Protein AF-C0XKD0-F1 (afdb_monomer)

Foldseek 3Di:
DDDDDDDDDDDDDDDDDDDDDDFFKWKKWQWAWKWFFFDPPDQFPDDDDDDDDDDPDTDTDTDHLCCLVVFKDKAKQWDADSVRSMIIQHPRDQDQTKMKIWTSGWTQLLAKIKTKTWMAIAARDLVDLLHGSDAWKWWKWADHHPNQFAWFHQQFRPQQGALIKGKTQGAQFAQADDFSRAHGDPDGDRWIAIKTWDQDPVRFHADPPTSNGRHRTHIYTDDDIDHDDSCLSVNRPDIWIKMWIAHSVQQKIKIWTHGPPDIDMDIDRCPVSADPPRRITMIM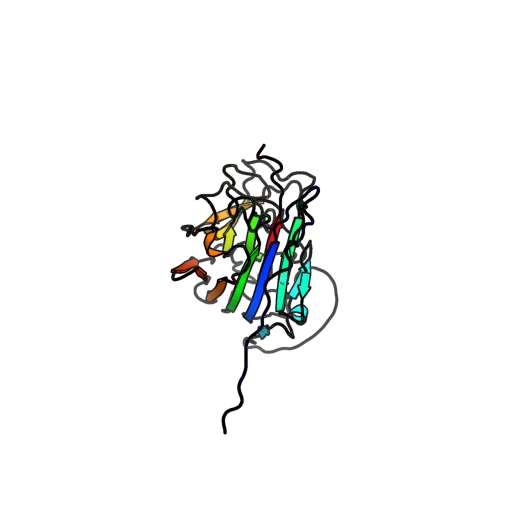MMGHDHPPPDDD

Secondary structure (DSSP, 8-state):
-------------------S----EEEEEEEEEEEEEB-TT---SS---------SS--EEEE-TTTHHHHEEEEET-EEETTTTEEEEEEEE-S-EEEEEEESS-EETTS-EEEEEEEEEE-SBTTBSSS---SEEEEEEE-S-TTPPPBSGGGTTTBT-TT-EEEEEE-S---S-BTTTBPPPSSPSSEEEEEEEEE-GGG----TTSSSTT--EEEEEEEEEEE--GGGGGGGT-PEEEEEEE-TTT-EEEEEEEETTEEEEEEEE-TTTS-SSS-EEEEEEEEEE-------

Sequence (296 aa):
MKDKFSGNLIRRGASKLFRNGILLFSTFLIVGTFTGYDNKGVQADANNVSASQSGADGTTIPINQDNFLKYFELAGASSYDAKTGIVTLIPRTNSKDSGIAYLKSNMDMSKSFSMAGAIQVIPSDPNDQTRGVGDGMTFAFRPGDPTKVGNFGQGIGVGGIEGAFGTVIDTYYNNWNQGGRSLMDPVHSPYISFFKNIDKSGIGKSDSTDRIPNSTISKSVIGTPQAFRYSDFGKGEIWLPFSISYDGNTKEMTYSLTVGDKILTSTNNFSTEIPTADPYMNFAMAGAGDLAAGSM

Mean predicted aligned error: 10.37 Å

Structure (mmCIF, N/CA/C/O backbone):
data_AF-C0XKD0-F1
#
_entry.id   AF-C0XKD0-F1
#
loop_
_atom_site.group_PDB
_atom_site.id
_atom_site.type_symbol
_atom_site.label_atom_id
_atom_site.label_alt_id
_atom_site.label_comp_id
_atom_site.label_asym_id
_atom_site.label_entity_id
_atom_site.label_seq_id
_atom_site.pdbx_PDB_ins_code
_atom_site.Cartn_x
_atom_site.Cartn_y
_atom_site.Cartn_z
_atom_site.occupancy
_atom_site.B_iso_or_equiv
_atom_site.auth_seq_id
_atom_site.auth_comp_id
_atom_site.auth_asym_id
_atom_site.auth_atom_id
_atom_site.pdbx_PDB_model_num
ATOM 1 N N . MET A 1 1 ? 9.045 -59.347 -9.373 1.00 39.62 1 MET A N 1
ATOM 2 C CA . MET A 1 1 ? 10.215 -58.927 -8.570 1.00 39.62 1 MET A CA 1
ATOM 3 C C . MET A 1 1 ? 11.162 -58.200 -9.518 1.00 39.62 1 MET A C 1
ATOM 5 O O . MET A 1 1 ? 11.621 -58.830 -10.458 1.00 39.62 1 MET A O 1
ATOM 9 N N . LYS A 1 2 ? 11.385 -56.898 -9.278 1.00 35.03 2 LYS A N 1
ATOM 10 C CA . LYS A 1 2 ? 12.222 -55.944 -10.042 1.00 35.03 2 LYS A CA 1
ATOM 11 C C . LYS A 1 2 ? 11.738 -55.570 -11.453 1.00 35.03 2 LYS A C 1
ATOM 13 O O . LYS A 1 2 ? 12.237 -56.109 -12.434 1.00 35.03 2 LYS A O 1
ATOM 18 N N . ASP A 1 3 ? 10.881 -54.550 -11.527 1.00 29.78 3 ASP A N 1
ATOM 19 C CA . ASP A 1 3 ? 10.694 -53.775 -12.757 1.00 29.78 3 ASP A CA 1
ATOM 20 C C . ASP A 1 3 ? 11.620 -52.557 -12.783 1.00 29.78 3 ASP A C 1
ATOM 22 O O . ASP A 1 3 ? 11.729 -51.781 -11.832 1.00 29.78 3 ASP A O 1
ATOM 26 N N . LYS A 1 4 ? 12.340 -52.469 -13.900 1.00 33.94 4 LYS A N 1
ATOM 27 C CA . LYS A 1 4 ? 13.300 -51.442 -14.289 1.00 33.94 4 LYS A CA 1
ATOM 28 C C . LYS A 1 4 ? 12.546 -50.209 -14.794 1.00 33.94 4 LYS A C 1
ATOM 30 O O . LYS A 1 4 ? 11.843 -50.314 -15.792 1.00 33.94 4 LYS A O 1
ATOM 35 N N . PHE A 1 5 ? 12.801 -49.035 -14.222 1.00 28.91 5 PHE A N 1
ATOM 36 C CA . PHE A 1 5 ? 12.594 -47.770 -14.932 1.00 28.91 5 PHE A CA 1
ATOM 37 C C . PHE A 1 5 ? 13.945 -47.256 -15.432 1.00 28.91 5 PHE A C 1
ATOM 39 O O . PHE A 1 5 ? 14.745 -46.688 -14.694 1.00 28.91 5 PHE A O 1
ATOM 46 N N . SER A 1 6 ? 14.200 -47.545 -16.708 1.00 31.23 6 SER A N 1
ATOM 47 C CA . SER A 1 6 ? 15.242 -46.929 -17.524 1.00 31.23 6 SER A CA 1
ATOM 48 C C . SER A 1 6 ? 14.854 -45.484 -17.819 1.00 31.23 6 SER A C 1
ATOM 50 O O . SER A 1 6 ? 13.720 -45.214 -18.210 1.00 31.23 6 SER A O 1
ATOM 52 N N . GLY A 1 7 ? 15.808 -44.570 -17.659 1.00 29.50 7 GLY A N 1
ATOM 53 C CA . GLY A 1 7 ? 15.634 -43.158 -17.963 1.00 29.50 7 GLY A CA 1
ATOM 54 C C . GLY A 1 7 ? 15.437 -42.860 -19.450 1.00 29.50 7 GLY A C 1
ATOM 55 O O . GLY A 1 7 ? 15.855 -43.623 -20.319 1.00 29.50 7 GLY A O 1
ATOM 56 N N . ASN A 1 8 ? 14.804 -41.714 -19.701 1.00 28.11 8 ASN A N 1
ATOM 57 C CA . ASN A 1 8 ? 15.092 -40.795 -20.801 1.00 28.11 8 ASN A CA 1
ATOM 58 C C . ASN A 1 8 ? 14.200 -39.554 -20.634 1.00 28.11 8 ASN A C 1
ATOM 60 O O . ASN A 1 8 ? 13.058 -39.547 -21.081 1.00 28.11 8 ASN A O 1
ATOM 64 N N . LEU A 1 9 ? 14.722 -38.489 -20.015 1.00 30.02 9 LEU A N 1
ATOM 65 C CA . LEU A 1 9 ? 14.201 -37.141 -20.253 1.00 30.02 9 LEU A CA 1
ATOM 66 C C . LEU A 1 9 ? 15.268 -36.369 -21.027 1.00 30.02 9 LEU A C 1
ATOM 68 O O . LEU A 1 9 ? 16.270 -35.895 -20.492 1.00 30.02 9 LEU A O 1
ATOM 72 N N . ILE A 1 10 ? 15.067 -36.352 -22.339 1.00 32.88 10 ILE A N 1
ATOM 73 C CA . ILE A 1 10 ? 15.910 -35.688 -23.320 1.00 32.88 10 ILE A CA 1
ATOM 74 C C . ILE A 1 10 ? 15.799 -34.175 -23.113 1.00 32.88 10 ILE A C 1
ATOM 76 O O . ILE A 1 10 ? 14.749 -33.567 -23.309 1.00 32.88 10 ILE A O 1
ATOM 80 N N . ARG A 1 11 ? 16.933 -33.560 -22.763 1.00 36.59 11 ARG A N 1
ATOM 81 C CA . ARG A 1 11 ? 17.241 -32.160 -23.071 1.00 36.59 11 ARG A CA 1
ATOM 82 C C . ARG A 1 11 ? 17.092 -31.931 -24.578 1.00 36.59 11 ARG A C 1
ATOM 84 O O . ARG A 1 11 ? 17.837 -32.549 -25.334 1.00 36.59 11 ARG A O 1
ATOM 91 N N . ARG A 1 12 ? 16.274 -30.954 -24.979 1.00 34.66 12 ARG A N 1
ATOM 92 C CA . ARG A 1 12 ? 16.623 -29.819 -25.871 1.00 34.66 12 ARG A CA 1
ATOM 93 C C . ARG A 1 12 ? 15.371 -29.218 -26.506 1.00 34.66 12 ARG A C 1
ATOM 95 O O . ARG A 1 12 ? 14.571 -29.927 -27.097 1.00 34.66 12 ARG A O 1
ATOM 102 N N . GLY A 1 13 ? 15.292 -27.890 -26.463 1.00 27.38 13 GLY A N 1
ATOM 103 C CA . GLY A 1 13 ? 14.313 -27.127 -27.231 1.00 27.38 13 GLY A CA 1
ATOM 104 C C . GLY A 1 13 ? 14.338 -25.624 -26.971 1.00 27.38 13 GLY A C 1
ATOM 105 O O . GLY A 1 13 ? 13.287 -25.005 -26.937 1.00 27.38 13 GLY A O 1
ATOM 106 N N . ALA A 1 14 ? 15.516 -25.030 -26.755 1.00 37.84 14 ALA A N 1
ATOM 107 C CA . ALA A 1 14 ? 15.665 -23.582 -26.837 1.00 37.84 14 ALA A CA 1
ATOM 108 C C . ALA A 1 14 ? 15.657 -23.170 -28.316 1.00 37.84 14 ALA A C 1
ATOM 110 O O . ALA A 1 14 ? 16.567 -23.542 -29.058 1.00 37.84 14 ALA A O 1
ATOM 111 N N . SER A 1 15 ? 14.681 -22.366 -28.738 1.00 29.55 15 SER A N 1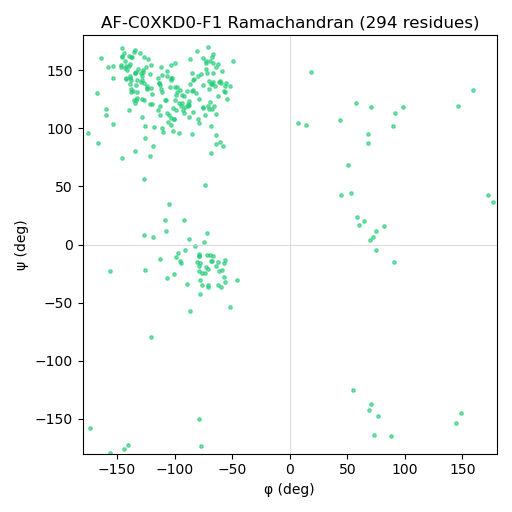
ATOM 112 C CA . SER A 1 15 ? 14.808 -21.548 -29.946 1.00 29.55 15 SER A CA 1
ATOM 113 C C . SER A 1 15 ? 13.931 -20.298 -29.883 1.00 29.55 15 SER A C 1
ATOM 115 O O . SER A 1 15 ? 12.728 -20.351 -30.104 1.00 29.55 15 SER A O 1
ATOM 117 N N . LYS A 1 16 ? 14.613 -19.179 -29.615 1.00 34.72 16 LYS A N 1
ATOM 118 C CA . LYS A 1 16 ? 14.494 -17.876 -30.287 1.00 34.72 16 LYS A CA 1
ATOM 119 C C . LYS A 1 16 ? 13.084 -17.360 -30.599 1.00 34.72 16 LYS A C 1
ATOM 121 O O . LYS A 1 16 ? 12.534 -17.681 -31.642 1.00 34.72 16 LYS A O 1
ATOM 126 N N . LEU A 1 17 ? 12.677 -16.354 -29.827 1.00 30.09 17 LEU A N 1
ATOM 127 C CA . LEU A 1 17 ? 12.012 -15.148 -30.331 1.00 30.09 17 LEU A CA 1
ATOM 128 C C . LEU A 1 17 ? 12.456 -13.953 -29.468 1.00 30.09 17 LEU A C 1
ATOM 130 O O . LEU A 1 17 ? 11.735 -13.466 -28.612 1.00 30.09 17 LEU A O 1
ATOM 134 N N . PHE A 1 18 ? 13.694 -13.503 -29.686 1.00 39.09 18 PHE A N 1
ATOM 135 C CA . PHE A 1 18 ? 14.094 -12.124 -29.401 1.00 39.09 18 PHE A CA 1
ATOM 136 C C . PHE A 1 18 ? 14.095 -11.393 -30.735 1.00 39.09 18 PHE A C 1
ATOM 138 O O . PHE A 1 18 ? 14.965 -11.650 -31.569 1.00 39.09 18 PHE A O 1
ATOM 145 N N . ARG A 1 19 ? 13.113 -10.518 -30.946 1.00 30.31 19 ARG A N 1
ATOM 146 C CA . ARG A 1 19 ? 13.162 -9.435 -31.931 1.00 30.31 19 ARG A CA 1
ATOM 147 C C . ARG A 1 19 ? 12.133 -8.378 -31.535 1.00 30.31 19 ARG A C 1
ATOM 149 O O . ARG A 1 19 ? 10.939 -8.614 -31.627 1.00 30.31 19 ARG A O 1
ATOM 156 N N . ASN A 1 20 ? 12.673 -7.232 -31.133 1.00 29.42 20 ASN A N 1
ATOM 157 C CA . ASN A 1 20 ? 12.032 -5.931 -30.966 1.00 29.42 20 ASN A CA 1
ATOM 158 C C . ASN A 1 20 ? 11.003 -5.789 -29.837 1.00 29.42 20 ASN A C 1
ATOM 160 O O . ASN A 1 20 ? 9.807 -5.928 -30.046 1.00 29.42 20 ASN A O 1
ATOM 164 N N . GLY A 1 21 ? 11.510 -5.302 -28.703 1.00 28.78 21 GLY A N 1
ATOM 165 C CA . GLY A 1 21 ? 10.874 -4.186 -28.015 1.00 28.78 21 GLY A CA 1
ATOM 166 C C . GLY A 1 21 ? 9.971 -4.550 -26.846 1.00 28.78 21 GLY A C 1
ATOM 167 O O . GLY A 1 21 ? 8.889 -5.085 -27.036 1.00 28.78 21 GLY A O 1
ATOM 168 N N . ILE A 1 22 ? 10.393 -4.044 -25.683 1.00 30.95 22 ILE A N 1
ATOM 169 C CA . ILE A 1 22 ? 9.590 -3.717 -24.502 1.00 30.95 22 ILE A CA 1
ATOM 170 C C . ILE A 1 22 ? 9.468 -4.855 -23.475 1.00 30.95 22 ILE A C 1
ATOM 172 O O . ILE A 1 22 ? 8.852 -5.895 -23.686 1.00 30.95 22 ILE A O 1
ATOM 176 N N . LEU A 1 23 ? 10.082 -4.594 -22.324 1.00 26.86 23 LEU A N 1
ATOM 177 C CA . LEU A 1 23 ? 10.174 -5.446 -21.148 1.00 26.86 23 LEU A CA 1
ATOM 178 C C . LEU A 1 23 ? 9.383 -4.768 -20.001 1.00 26.86 23 LEU A C 1
ATOM 180 O O . LEU A 1 23 ? 9.411 -3.547 -19.872 1.00 26.86 23 LEU A O 1
ATOM 184 N N . LEU A 1 24 ? 8.637 -5.564 -19.222 1.00 35.84 24 LEU A N 1
ATOM 185 C CA . LEU A 1 24 ? 7.453 -5.167 -18.434 1.00 35.84 24 LEU A CA 1
ATOM 186 C C . LEU A 1 24 ? 7.518 -5.622 -16.951 1.00 35.84 24 LEU A C 1
ATOM 188 O O . LEU A 1 24 ? 7.996 -6.728 -16.733 1.00 35.84 24 LEU A O 1
ATOM 192 N N . PHE A 1 25 ? 6.965 -4.894 -15.966 1.00 36.19 25 PHE A N 1
ATOM 193 C CA . PHE A 1 25 ? 6.971 -5.254 -14.516 1.00 36.19 25 PHE A CA 1
ATOM 194 C C . PHE A 1 25 ? 5.586 -5.605 -13.980 1.00 36.19 25 PHE A C 1
ATOM 196 O O . PHE A 1 25 ? 4.602 -5.089 -14.494 1.00 36.19 25 PHE A O 1
ATOM 203 N N . SER A 1 26 ? 5.492 -6.433 -12.935 1.00 37.97 26 SER A N 1
ATOM 204 C CA . SER A 1 26 ? 4.199 -6.738 -12.298 1.00 37.97 26 SER A CA 1
ATOM 205 C C . SER A 1 26 ? 4.335 -7.131 -10.830 1.00 37.97 26 SER A C 1
ATOM 207 O O . SER A 1 26 ? 5.265 -7.851 -10.457 1.00 37.97 26 SER A O 1
ATOM 209 N N . THR A 1 27 ? 3.368 -6.701 -10.021 1.00 50.41 27 THR A N 1
ATOM 210 C CA . THR A 1 27 ? 3.225 -7.069 -8.610 1.00 50.41 27 THR A CA 1
ATOM 211 C C . THR A 1 27 ? 2.001 -7.953 -8.417 1.00 50.41 27 THR A C 1
ATOM 213 O O . THR A 1 27 ? 0.901 -7.650 -8.892 1.00 50.41 27 THR A O 1
ATOM 216 N N . PHE A 1 28 ? 2.201 -9.057 -7.703 1.00 45.09 28 PHE A N 1
ATOM 217 C CA . PHE A 1 28 ? 1.155 -10.016 -7.39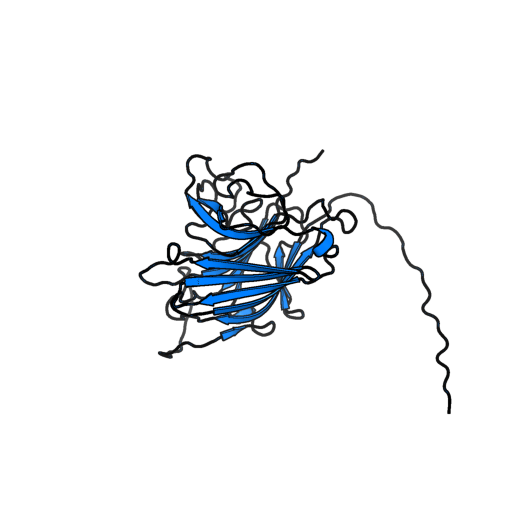0 1.00 45.09 28 PHE A CA 1
ATOM 218 C C . PHE A 1 28 ? 1.059 -10.251 -5.891 1.00 45.09 28 PHE A C 1
ATOM 220 O O . PHE A 1 28 ? 2.043 -10.159 -5.154 1.00 45.09 28 PHE A O 1
ATOM 227 N N . LEU A 1 29 ? -0.140 -10.617 -5.464 1.00 47.97 29 LEU A N 1
ATOM 228 C CA . LEU A 1 29 ? -0.448 -10.995 -4.101 1.00 47.97 29 LEU A CA 1
ATOM 229 C C . LEU A 1 29 ? -1.311 -12.256 -4.112 1.00 47.97 29 LEU A C 1
ATOM 231 O O . LEU A 1 29 ? -2.395 -12.263 -4.693 1.00 47.97 29 LEU A O 1
ATOM 235 N N . ILE A 1 30 ? -0.861 -13.301 -3.422 1.00 44.72 30 ILE A N 1
ATOM 236 C CA . ILE A 1 30 ? -1.740 -14.382 -2.984 1.00 44.72 30 ILE A CA 1
ATOM 237 C C . ILE A 1 30 ? -2.366 -13.918 -1.680 1.00 44.72 30 ILE A C 1
ATOM 239 O O . ILE A 1 30 ? -1.680 -13.746 -0.666 1.00 44.72 30 ILE A O 1
ATOM 243 N N . VAL A 1 31 ? -3.678 -13.713 -1.714 1.00 42.34 31 VAL A N 1
ATOM 244 C CA . VAL A 1 31 ? -4.449 -13.421 -0.510 1.00 42.34 31 VAL A CA 1
ATOM 245 C C . VAL A 1 31 ? -4.665 -14.746 0.214 1.00 42.34 31 VAL A C 1
ATOM 247 O O . VAL A 1 31 ? -5.430 -15.599 -0.235 1.00 42.34 31 VAL A O 1
ATOM 250 N N . GLY A 1 32 ? -3.918 -14.944 1.301 1.00 40.66 32 GLY A N 1
ATOM 251 C CA . GLY A 1 32 ? -4.148 -16.032 2.245 1.00 40.66 32 GLY A CA 1
ATOM 252 C C . GLY A 1 32 ? -5.308 -15.695 3.181 1.00 40.66 32 GLY A C 1
ATOM 253 O O . GLY A 1 32 ? -6.231 -14.971 2.814 1.00 40.66 32 GLY A O 1
ATOM 254 N N . THR A 1 33 ? -5.274 -16.214 4.407 1.00 33.09 33 THR A N 1
ATOM 255 C CA . THR A 1 33 ? -6.297 -15.910 5.412 1.00 33.09 33 THR A CA 1
ATOM 256 C C . THR A 1 33 ? -6.268 -14.427 5.775 1.00 33.09 33 THR A C 1
ATOM 258 O O . THR A 1 33 ? -5.327 -13.947 6.412 1.00 33.09 33 THR A O 1
ATOM 261 N N . PHE A 1 34 ? -7.322 -13.711 5.405 1.00 31.48 34 PHE A N 1
ATOM 262 C CA . PHE A 1 34 ? -7.660 -12.413 5.977 1.00 31.48 34 PHE A CA 1
ATOM 263 C C . PHE A 1 34 ? -8.718 -12.635 7.051 1.00 31.48 34 PHE A C 1
ATOM 265 O O . PHE A 1 34 ? -9.703 -13.324 6.796 1.00 31.48 34 PHE A O 1
ATOM 272 N N . THR A 1 35 ? -8.523 -12.064 8.230 1.00 40.56 35 THR A N 1
ATOM 273 C CA . THR A 1 35 ? -9.508 -12.019 9.307 1.00 40.56 35 THR A CA 1
ATOM 274 C C . THR A 1 35 ? -9.688 -10.571 9.716 1.00 40.56 35 THR A C 1
ATOM 276 O O . THR A 1 35 ? -8.849 -10.006 10.412 1.00 40.56 35 THR A O 1
ATOM 279 N N . GLY A 1 36 ? -10.781 -9.966 9.260 1.00 37.09 36 GLY A N 1
ATOM 280 C CA . GLY A 1 36 ? -11.129 -8.579 9.560 1.00 37.09 36 GLY A CA 1
ATOM 281 C C . GLY A 1 36 ? -12.594 -8.428 9.942 1.00 37.09 36 GLY A C 1
ATOM 282 O O . GLY A 1 36 ? -13.390 -9.357 9.770 1.00 37.09 36 GLY A O 1
ATOM 283 N N . TYR A 1 37 ? -12.921 -7.257 10.486 1.00 47.62 37 TYR A N 1
ATOM 284 C CA . TYR A 1 37 ? -14.282 -6.862 10.824 1.00 47.62 37 TYR A CA 1
ATOM 285 C C . TYR A 1 37 ? -14.859 -5.971 9.721 1.00 47.62 37 TYR A C 1
ATOM 287 O O . TYR A 1 37 ? -14.243 -4.980 9.337 1.00 47.62 37 TYR A O 1
ATOM 295 N N . ASP A 1 38 ? -16.048 -6.324 9.240 1.00 43.75 38 ASP A N 1
ATOM 296 C CA . ASP A 1 38 ? -16.825 -5.552 8.268 1.00 43.75 38 ASP A CA 1
ATOM 297 C C . ASP A 1 38 ? -18.035 -4.938 8.977 1.00 43.75 38 ASP A C 1
ATOM 299 O O . ASP A 1 38 ? -18.844 -5.660 9.571 1.00 43.75 38 ASP A O 1
ATOM 303 N N . ASN A 1 39 ? -18.176 -3.612 8.894 1.00 43.19 39 ASN A N 1
ATOM 304 C CA . ASN A 1 39 ? -19.397 -2.943 9.311 1.00 43.19 39 ASN A CA 1
ATOM 305 C C . ASN A 1 39 ? -20.316 -2.687 8.105 1.00 43.19 39 ASN A C 1
ATOM 307 O O . ASN A 1 39 ? -20.230 -1.654 7.440 1.00 43.19 39 ASN A O 1
ATOM 311 N N . LYS A 1 40 ? -21.279 -3.592 7.886 1.00 45.25 40 LYS A N 1
ATOM 312 C CA . LYS A 1 40 ? -22.310 -3.468 6.836 1.00 45.25 40 LYS A CA 1
ATOM 313 C C . LYS A 1 40 ? -23.153 -2.183 6.925 1.00 45.25 40 LYS A C 1
ATOM 315 O O . LYS A 1 40 ? -23.867 -1.871 5.975 1.00 45.25 40 LYS A O 1
ATOM 320 N N . GLY A 1 41 ? -23.129 -1.481 8.063 1.00 38.16 41 GLY A N 1
ATOM 321 C CA . GLY A 1 41 ? -23.852 -0.224 8.279 1.00 38.16 41 GLY A CA 1
ATOM 322 C C . GLY A 1 41 ? -23.161 1.016 7.705 1.00 38.16 41 GLY A C 1
ATOM 323 O O . GLY A 1 41 ? -23.815 2.045 7.565 1.00 38.16 41 GLY A O 1
ATOM 324 N N . VAL A 1 42 ? -21.875 0.925 7.347 1.00 40.22 42 VAL A N 1
ATOM 325 C CA . VAL A 1 42 ? -21.094 2.033 6.776 1.00 40.22 42 VAL A CA 1
ATOM 326 C C . VAL A 1 42 ? -20.572 1.593 5.412 1.00 40.22 42 VAL A C 1
ATOM 328 O O . VAL A 1 42 ? -19.417 1.205 5.239 1.00 40.22 42 VAL A O 1
ATOM 331 N N . GLN A 1 43 ? -21.481 1.607 4.437 1.00 39.69 43 GLN A N 1
ATOM 332 C CA . GLN A 1 43 ? -21.118 1.572 3.026 1.00 39.69 43 GLN A CA 1
ATOM 333 C C . GLN A 1 43 ? -20.315 2.832 2.730 1.00 39.69 43 GLN A C 1
ATOM 335 O O . GLN A 1 43 ? -20.726 3.941 3.072 1.00 39.69 43 GLN A O 1
ATOM 340 N N . ALA A 1 44 ? -19.147 2.643 2.136 1.00 37.00 44 ALA A N 1
ATOM 341 C CA . ALA A 1 44 ? -18.375 3.758 1.654 1.00 37.00 44 ALA A CA 1
ATOM 342 C C . ALA A 1 44 ? -19.189 4.511 0.593 1.00 37.00 44 ALA A C 1
ATOM 344 O O . ALA A 1 44 ? -19.920 3.899 -0.184 1.00 37.00 44 ALA A O 1
ATOM 345 N N . ASP A 1 45 ? -19.108 5.833 0.622 1.00 34.41 45 ASP A N 1
ATOM 346 C CA . ASP A 1 45 ? -19.952 6.732 -0.155 1.00 34.41 45 ASP A CA 1
ATOM 347 C C . ASP A 1 45 ? -19.719 6.553 -1.672 1.00 34.41 45 ASP A C 1
ATOM 349 O O . ASP A 1 45 ? -18.859 7.204 -2.259 1.00 34.41 45 ASP A O 1
ATOM 353 N N . ALA A 1 46 ? -20.434 5.596 -2.283 1.00 27.91 46 ALA A N 1
ATOM 354 C CA . ALA A 1 46 ? -20.648 5.421 -3.722 1.00 27.91 46 ALA A CA 1
ATOM 355 C C . ALA A 1 46 ? -21.794 4.408 -3.990 1.00 27.91 46 ALA A C 1
ATOM 357 O O . ALA A 1 46 ? -21.583 3.211 -4.134 1.00 27.91 46 ALA A O 1
ATOM 358 N N . ASN A 1 47 ? -23.031 4.917 -4.034 1.00 29.36 47 ASN A N 1
ATOM 359 C CA . ASN A 1 47 ? -24.247 4.391 -4.689 1.00 29.36 47 ASN A CA 1
ATOM 360 C C . ASN A 1 47 ? -24.283 2.916 -5.193 1.00 29.36 47 ASN A C 1
ATOM 362 O O . ASN A 1 47 ? -23.861 2.660 -6.319 1.00 29.36 47 ASN A O 1
ATOM 366 N N . ASN A 1 48 ? -24.953 2.017 -4.440 1.00 27.58 48 ASN A N 1
ATOM 367 C CA . ASN A 1 48 ? -26.078 1.118 -4.834 1.00 27.58 48 ASN A CA 1
ATOM 368 C C . ASN A 1 48 ? -26.109 -0.279 -4.138 1.00 27.58 48 ASN A C 1
ATOM 370 O O . ASN A 1 48 ? -25.293 -1.144 -4.430 1.00 27.58 48 ASN A O 1
ATOM 374 N N . VAL A 1 49 ? -27.214 -0.518 -3.394 1.00 25.20 49 VAL A N 1
ATOM 375 C CA . VAL A 1 49 ? -27.968 -1.794 -3.167 1.00 25.20 49 VAL A CA 1
ATOM 376 C C . VAL A 1 49 ? -27.580 -2.730 -1.979 1.00 25.20 49 VAL A C 1
ATOM 378 O O . VAL A 1 49 ? -26.674 -3.545 -2.069 1.00 25.20 49 VAL A O 1
ATOM 381 N N . SER A 1 50 ? -28.402 -2.640 -0.905 1.00 25.47 50 SER A N 1
ATOM 382 C CA . SER A 1 50 ? -29.003 -3.642 0.046 1.00 25.47 50 SER A CA 1
ATOM 383 C C . SER A 1 50 ? -28.432 -5.076 0.206 1.00 25.47 50 SER A C 1
ATOM 385 O O . SER A 1 50 ? -28.098 -5.708 -0.782 1.00 25.47 50 SER A O 1
ATOM 387 N N . ALA A 1 51 ? -28.468 -5.781 1.357 1.00 25.45 51 ALA A N 1
ATOM 388 C CA . ALA A 1 51 ? -29.009 -5.574 2.714 1.00 25.45 51 ALA A CA 1
ATOM 389 C C . ALA A 1 51 ? -28.395 -6.577 3.740 1.00 25.45 51 ALA A C 1
ATOM 391 O O . ALA A 1 51 ? -27.941 -7.659 3.376 1.00 25.45 51 ALA A O 1
ATOM 392 N N . SER A 1 52 ? -28.500 -6.209 5.027 1.00 28.94 52 SER A N 1
ATOM 393 C CA . SER A 1 52 ? -28.628 -7.019 6.262 1.00 28.94 52 SER A CA 1
ATOM 394 C C . SER A 1 52 ? -27.574 -8.078 6.639 1.00 28.94 52 SER A C 1
ATOM 396 O O . SER A 1 52 ? -27.370 -9.085 5.969 1.00 28.94 52 SER A O 1
ATOM 398 N N . GLN A 1 53 ? -26.965 -7.914 7.821 1.00 29.48 53 GLN A N 1
ATOM 399 C CA . GLN A 1 53 ? -27.268 -8.749 8.998 1.00 29.48 53 GLN A CA 1
ATOM 400 C C . GLN A 1 53 ? -26.645 -8.116 10.252 1.00 29.48 53 GLN A C 1
ATOM 402 O O . GLN A 1 53 ? -25.473 -7.750 10.247 1.00 29.48 53 GLN A O 1
ATOM 407 N N . SER A 1 54 ? -27.462 -7.988 11.295 1.00 30.92 54 SER A N 1
ATOM 408 C CA . SER A 1 54 ? -27.113 -7.524 12.634 1.00 30.92 54 SER A CA 1
ATOM 409 C C . SER A 1 54 ? -26.356 -8.589 13.429 1.00 30.92 54 SER A C 1
ATOM 411 O O . SER A 1 54 ? -26.799 -9.737 13.493 1.00 30.92 54 SER A O 1
ATOM 413 N N . GLY A 1 55 ? -25.313 -8.171 14.134 1.00 31.30 55 GLY A N 1
ATOM 414 C CA . GLY A 1 55 ? -24.745 -8.871 15.280 1.00 31.30 55 GLY A CA 1
ATOM 415 C C . GLY A 1 55 ? -23.949 -7.858 16.089 1.00 31.30 55 GLY A C 1
ATOM 416 O O . GLY A 1 55 ? -23.009 -7.276 15.566 1.00 31.30 55 GLY A O 1
ATOM 417 N N . ALA A 1 56 ? -24.364 -7.600 17.328 1.00 36.22 56 ALA A N 1
ATOM 418 C CA . ALA A 1 56 ? -23.768 -6.604 18.221 1.00 36.22 56 ALA A CA 1
ATOM 419 C C . ALA A 1 56 ? -22.383 -7.005 18.773 1.00 36.22 56 ALA A C 1
ATOM 421 O O . ALA A 1 56 ? -21.841 -6.295 19.609 1.00 36.22 56 ALA A O 1
ATOM 422 N N . ASP A 1 57 ? -21.790 -8.081 18.253 1.00 41.28 57 ASP A N 1
ATOM 423 C CA . ASP A 1 57 ? -20.416 -8.496 18.495 1.00 41.28 57 ASP A CA 1
ATOM 424 C C . ASP A 1 57 ? -19.769 -8.856 17.150 1.00 41.28 57 ASP A C 1
ATOM 426 O O . ASP A 1 57 ? -20.277 -9.690 16.400 1.00 41.28 57 ASP A O 1
ATOM 430 N N . GLY A 1 58 ? -18.648 -8.200 16.852 1.00 47.12 58 GLY A N 1
ATOM 431 C CA . GLY A 1 58 ? -17.582 -8.650 15.951 1.00 47.12 58 GLY A CA 1
ATOM 432 C C . GLY A 1 58 ? -17.800 -9.928 15.129 1.00 47.12 58 GLY A C 1
ATOM 433 O O . GLY A 1 58 ? -17.588 -10.998 15.683 1.00 47.12 58 GLY A O 1
ATOM 434 N N . THR A 1 59 ? -18.078 -9.881 13.816 1.00 51.56 59 THR A N 1
ATOM 435 C CA . THR A 1 59 ? -17.907 -11.084 12.968 1.00 51.56 59 THR A CA 1
ATOM 436 C C . THR A 1 59 ? -16.518 -11.078 12.340 1.00 51.56 59 THR A C 1
ATOM 438 O O . THR A 1 59 ? -16.210 -10.209 11.528 1.00 51.56 59 THR A O 1
ATOM 441 N N . THR A 1 60 ? -15.680 -12.054 12.691 1.00 54.34 60 THR A N 1
ATOM 442 C CA . THR A 1 60 ? -14.446 -12.342 11.950 1.00 54.34 60 THR A CA 1
ATOM 443 C C . THR A 1 60 ? -14.801 -12.914 10.582 1.00 54.34 60 THR A C 1
ATOM 445 O O . THR A 1 60 ? -15.472 -13.943 10.499 1.00 54.34 60 THR A O 1
ATOM 448 N N . ILE A 1 61 ? -14.335 -12.279 9.508 1.00 59.50 61 ILE A N 1
ATOM 449 C CA . ILE A 1 61 ? -14.589 -12.747 8.142 1.00 59.50 61 ILE A CA 1
ATOM 450 C C . ILE A 1 61 ? -13.337 -13.426 7.591 1.00 59.50 61 ILE A C 1
ATOM 452 O O . ILE A 1 61 ? -12.384 -12.712 7.286 1.00 59.50 61 ILE A O 1
ATOM 456 N N . PRO A 1 62 ? -13.323 -14.763 7.428 1.00 62.75 62 PRO A N 1
ATOM 457 C CA . PRO A 1 62 ? -12.247 -15.447 6.726 1.00 62.75 62 PRO A CA 1
ATOM 458 C C . PRO A 1 62 ? -12.373 -15.203 5.216 1.00 62.75 62 PRO A C 1
ATOM 460 O O . PRO A 1 62 ? -13.303 -15.704 4.574 1.00 62.75 62 PRO A O 1
ATOM 463 N N . ILE A 1 63 ? -11.436 -14.449 4.641 1.00 66.38 63 ILE A N 1
ATOM 464 C CA . ILE A 1 63 ? -11.328 -14.277 3.183 1.00 66.38 63 ILE A CA 1
ATOM 465 C C . ILE A 1 63 ? -10.255 -15.228 2.653 1.00 66.38 63 ILE A C 1
ATOM 467 O O . ILE A 1 63 ? -9.195 -15.374 3.261 1.00 66.38 63 ILE A O 1
ATOM 471 N N . ASN A 1 64 ? -10.563 -15.899 1.548 1.00 70.81 64 ASN A N 1
ATOM 472 C CA . ASN A 1 64 ? -9.697 -16.821 0.825 1.00 70.81 64 ASN A CA 1
ATOM 473 C C . ASN A 1 64 ? -9.953 -16.690 -0.687 1.00 70.81 64 ASN A C 1
ATOM 475 O O . ASN A 1 64 ? -10.743 -15.852 -1.122 1.00 70.81 64 ASN A O 1
ATOM 479 N N . GLN A 1 65 ? -9.305 -17.527 -1.497 1.00 74.12 65 GLN A N 1
ATOM 480 C CA . GLN A 1 65 ? -9.455 -17.459 -2.951 1.00 74.12 65 GLN A CA 1
ATOM 481 C C . GLN A 1 65 ? -10.905 -17.670 -3.443 1.00 74.12 65 GLN A C 1
ATOM 483 O O . GLN A 1 65 ? -11.370 -16.998 -4.358 1.00 74.12 65 GLN A O 1
ATOM 488 N N . ASP A 1 66 ? -11.676 -18.544 -2.798 1.00 74.50 66 ASP A N 1
ATOM 489 C CA . ASP A 1 66 ? -13.013 -18.907 -3.279 1.00 74.50 66 ASP A CA 1
ATOM 490 C C . ASP A 1 66 ? -14.032 -17.785 -3.047 1.00 74.5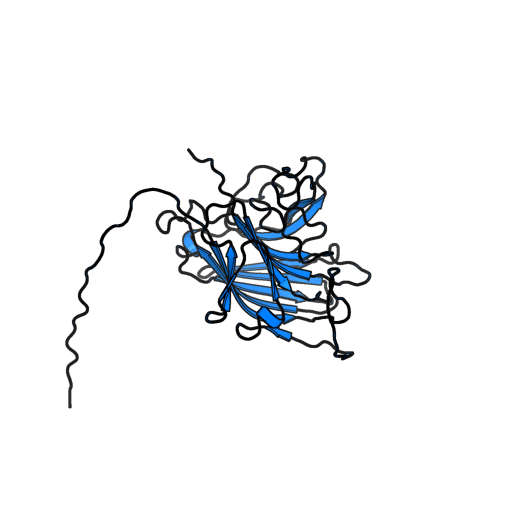0 66 ASP A C 1
ATOM 492 O O . ASP A 1 66 ? -15.052 -17.698 -3.734 1.00 74.50 66 ASP A O 1
ATOM 496 N N . ASN A 1 67 ? -13.774 -16.920 -2.062 1.00 74.31 67 ASN A N 1
ATOM 497 C CA . ASN A 1 67 ? -14.681 -15.847 -1.673 1.00 74.31 67 ASN A CA 1
ATOM 498 C C . ASN A 1 67 ? -14.088 -14.438 -1.833 1.00 74.31 67 ASN A C 1
ATOM 500 O O . ASN A 1 67 ? -14.753 -13.472 -1.460 1.00 74.31 67 ASN A O 1
ATOM 504 N N . PHE A 1 68 ? -12.896 -14.290 -2.418 1.00 82.50 68 PHE A N 1
ATOM 505 C CA . PHE A 1 68 ? -12.204 -13.004 -2.528 1.00 82.50 68 PHE A CA 1
ATOM 506 C C . PHE A 1 68 ? -13.087 -11.906 -3.142 1.00 82.50 68 PHE A C 1
ATOM 508 O O . PHE A 1 68 ? -13.333 -10.881 -2.509 1.00 82.50 68 PHE A O 1
ATOM 515 N N . LEU A 1 69 ? -13.666 -12.155 -4.323 1.00 87.50 69 LEU A N 1
ATOM 516 C CA . LEU A 1 69 ? -14.511 -11.185 -5.044 1.00 87.50 69 LEU A CA 1
ATOM 517 C C . LEU A 1 69 ? -15.869 -10.904 -4.374 1.00 87.50 69 LEU A C 1
ATOM 519 O O . LEU A 1 69 ? -16.594 -9.989 -4.780 1.00 87.50 69 LEU A O 1
ATOM 523 N N . LYS A 1 70 ? -16.235 -11.664 -3.335 1.00 84.56 70 LYS A N 1
ATOM 524 C CA . LYS A 1 70 ? -17.388 -11.331 -2.491 1.00 84.56 70 LYS A CA 1
ATOM 525 C C . LYS A 1 70 ? -17.095 -10.104 -1.629 1.00 84.56 70 LYS A C 1
ATOM 527 O O . LYS A 1 70 ? -17.996 -9.301 -1.417 1.00 84.56 70 LYS A O 1
ATOM 532 N N . TYR A 1 71 ? -15.858 -9.969 -1.158 1.00 82.38 71 TYR A N 1
ATOM 533 C CA . TYR A 1 71 ? -15.448 -8.941 -0.200 1.00 82.38 71 TYR A CA 1
ATOM 534 C C . TYR A 1 71 ? -14.604 -7.840 -0.829 1.00 82.38 71 TYR A C 1
ATOM 536 O O . TYR A 1 71 ? -14.662 -6.705 -0.368 1.00 82.38 71 TYR A O 1
ATOM 544 N N . PHE A 1 72 ? -13.857 -8.158 -1.882 1.00 88.50 72 PHE A N 1
ATOM 545 C CA . PHE A 1 72 ? -13.019 -7.211 -2.599 1.00 88.50 72 PHE A CA 1
ATOM 546 C C . PHE A 1 72 ? -13.607 -6.831 -3.953 1.00 88.50 72 PHE A C 1
ATOM 548 O O . PHE A 1 72 ? -14.271 -7.625 -4.626 1.00 88.50 72 PHE A O 1
ATOM 555 N N . GLU A 1 73 ? -13.313 -5.606 -4.357 1.00 94.12 73 GLU A N 1
ATOM 556 C CA . GLU A 1 73 ? -13.506 -5.082 -5.698 1.00 94.12 73 GLU A CA 1
ATOM 557 C C . GLU A 1 73 ? -12.166 -4.629 -6.280 1.00 94.12 73 GLU A C 1
ATOM 559 O O . GLU A 1 73 ? -11.215 -4.336 -5.554 1.00 94.12 73 GLU A O 1
ATOM 564 N N . LEU A 1 74 ? -12.079 -4.629 -7.606 1.00 92.38 74 LEU A N 1
ATOM 565 C CA . LEU A 1 74 ? -10.878 -4.310 -8.366 1.00 92.38 74 LEU A CA 1
ATOM 566 C C . LEU A 1 74 ? -11.107 -3.010 -9.135 1.00 92.38 74 LEU A C 1
ATOM 568 O O . LEU A 1 74 ? -12.182 -2.808 -9.695 1.00 92.38 74 LEU A O 1
ATOM 572 N N . ALA A 1 75 ? -10.102 -2.142 -9.184 1.00 91.75 75 ALA A N 1
ATOM 573 C CA . ALA A 1 75 ? -10.124 -0.933 -9.999 1.00 91.75 75 ALA A CA 1
ATOM 574 C C . ALA A 1 75 ? -8.730 -0.601 -10.549 1.00 91.75 75 ALA A C 1
ATOM 576 O O . ALA A 1 75 ? -7.704 -1.056 -10.038 1.00 91.75 75 ALA A O 1
ATOM 577 N N . GLY A 1 76 ? -8.690 0.231 -11.590 1.00 90.38 76 GLY A N 1
ATOM 578 C CA . GLY A 1 76 ? -7.454 0.518 -12.314 1.00 90.38 76 GLY A CA 1
ATOM 579 C C . GLY A 1 76 ? -7.004 -0.693 -13.132 1.00 90.38 76 GLY A C 1
ATOM 580 O O . GLY A 1 76 ? -7.830 -1.336 -13.774 1.00 90.38 76 GLY A O 1
ATOM 581 N N . ALA A 1 77 ? -5.709 -0.998 -13.115 1.00 88.81 77 ALA A N 1
ATOM 582 C CA . ALA A 1 77 ? -5.142 -2.098 -13.900 1.00 88.81 77 ALA A CA 1
ATOM 583 C C . ALA A 1 77 ? -5.283 -3.491 -13.254 1.00 88.81 77 ALA A C 1
ATOM 585 O O . ALA A 1 77 ? -4.806 -4.480 -13.816 1.00 88.81 77 ALA A O 1
ATOM 586 N N . SER A 1 78 ? -5.870 -3.583 -12.059 1.00 91.12 78 SER A N 1
ATOM 587 C CA . SER A 1 78 ? -5.841 -4.816 -11.279 1.00 91.12 78 SER A CA 1
ATOM 588 C C . SER A 1 78 ? -6.745 -5.910 -11.853 1.00 91.12 78 SER A C 1
ATOM 590 O O . SER A 1 78 ? -7.768 -5.659 -12.490 1.00 91.12 78 SER A O 1
ATOM 592 N N . SER A 1 79 ? -6.361 -7.163 -11.619 1.00 90.06 79 SER A N 1
ATOM 593 C CA . SER A 1 79 ? -7.132 -8.345 -12.007 1.00 90.06 79 SER A CA 1
ATOM 594 C C . SER A 1 79 ? -7.009 -9.449 -10.958 1.00 90.06 79 SER A C 1
ATOM 596 O O . SER A 1 79 ? -6.143 -9.402 -10.082 1.00 90.06 79 SER A O 1
ATOM 598 N N . TYR A 1 80 ? -7.889 -10.444 -11.035 1.00 88.00 80 TYR A N 1
ATOM 599 C CA . TYR A 1 80 ? -7.915 -11.564 -10.104 1.00 88.00 80 TYR A CA 1
ATOM 600 C C . TYR A 1 80 ? -8.104 -12.890 -10.834 1.00 88.00 80 TYR A C 1
ATOM 602 O O . TYR A 1 80 ? -9.009 -13.023 -11.660 1.00 88.00 80 TYR A O 1
ATOM 610 N N . ASP A 1 81 ? -7.274 -13.876 -10.498 1.00 85.00 81 ASP A N 1
ATOM 611 C CA . ASP A 1 81 ? -7.421 -15.253 -10.957 1.00 85.00 81 ASP A CA 1
ATOM 612 C C . ASP A 1 81 ? -7.991 -16.131 -9.836 1.00 85.00 81 ASP A C 1
ATOM 614 O O . ASP A 1 81 ? -7.288 -16.560 -8.919 1.00 85.00 81 ASP A O 1
ATOM 618 N N . ALA A 1 82 ? -9.284 -16.441 -9.946 1.00 80.44 82 ALA A N 1
ATOM 619 C CA . ALA A 1 82 ? -10.004 -17.270 -8.983 1.00 80.44 82 ALA A CA 1
ATOM 620 C C . ALA A 1 82 ? -9.491 -18.717 -8.895 1.00 80.44 82 ALA A C 1
ATOM 622 O O . ALA A 1 82 ? -9.776 -19.397 -7.916 1.00 80.44 82 ALA A O 1
ATOM 623 N N . LYS A 1 83 ? -8.744 -19.213 -9.893 1.00 79.56 83 LYS A N 1
ATOM 624 C CA . LYS A 1 83 ? -8.179 -20.572 -9.844 1.00 79.56 83 LYS A CA 1
ATOM 625 C C . LYS A 1 83 ? -6.940 -20.655 -8.963 1.00 79.56 83 LYS A C 1
ATOM 627 O O . LYS A 1 83 ? -6.649 -21.724 -8.436 1.00 79.56 83 LYS A O 1
ATOM 632 N N . THR A 1 84 ? -6.188 -19.563 -8.876 1.00 76.38 84 THR A N 1
ATOM 633 C CA . THR A 1 84 ? -4.888 -19.514 -8.195 1.00 76.38 84 THR A CA 1
ATOM 634 C C . THR A 1 84 ? -4.908 -18.651 -6.938 1.00 76.38 84 THR A C 1
ATOM 636 O O . THR A 1 84 ? -3.961 -18.696 -6.157 1.00 76.38 84 THR A O 1
ATOM 639 N N . GLY A 1 85 ? -5.958 -17.851 -6.736 1.00 76.56 85 GLY A N 1
ATOM 640 C CA . GLY A 1 85 ? -6.040 -16.910 -5.624 1.00 76.56 85 GLY A CA 1
ATOM 641 C C . GLY A 1 85 ? -5.168 -15.669 -5.801 1.00 76.56 85 GLY A C 1
ATOM 642 O O . GLY A 1 85 ? -4.978 -14.917 -4.843 1.00 76.56 85 GLY A O 1
ATOM 643 N N . ILE A 1 86 ? -4.634 -15.452 -7.005 1.00 84.62 86 ILE A N 1
ATOM 644 C CA . ILE A 1 86 ? -3.677 -14.388 -7.286 1.00 84.62 86 ILE A CA 1
ATOM 645 C C . ILE A 1 86 ? -4.414 -13.104 -7.667 1.00 84.62 86 ILE A C 1
ATOM 647 O O . ILE A 1 86 ? -5.124 -13.040 -8.673 1.00 84.62 86 ILE A O 1
ATOM 651 N N . VAL A 1 87 ? -4.176 -12.050 -6.890 1.00 87.69 87 VAL A N 1
ATOM 652 C CA . VAL A 1 87 ? -4.475 -10.668 -7.261 1.00 87.69 87 VAL A CA 1
ATOM 653 C C . VAL A 1 87 ? -3.262 -10.107 -7.993 1.00 87.69 87 VAL A C 1
ATOM 655 O O . VAL A 1 87 ? -2.171 -10.021 -7.432 1.00 87.69 87 VAL A O 1
ATOM 658 N N . THR A 1 88 ? -3.455 -9.701 -9.242 1.00 89.62 88 THR A N 1
ATOM 659 C CA . THR A 1 88 ? -2.468 -8.926 -9.999 1.00 89.62 88 THR A CA 1
ATOM 660 C C . THR A 1 88 ? -2.784 -7.455 -9.782 1.00 89.62 88 THR A C 1
ATOM 662 O O . THR A 1 88 ? -3.841 -7.002 -10.215 1.00 89.62 88 THR A O 1
ATOM 665 N N . LEU A 1 89 ? -1.914 -6.708 -9.100 1.00 90.88 89 LEU A N 1
ATOM 666 C CA . LEU A 1 89 ? -2.158 -5.285 -8.834 1.00 90.88 89 LEU A CA 1
ATOM 667 C C . LEU A 1 89 ? -1.853 -4.442 -10.069 1.00 90.88 89 LEU A C 1
ATOM 669 O O . LEU A 1 89 ? -2.642 -3.576 -10.426 1.00 90.88 89 LEU A O 1
ATOM 673 N N . ILE A 1 90 ? -0.751 -4.749 -10.751 1.00 85.25 90 ILE A N 1
ATOM 674 C CA . ILE A 1 90 ? -0.368 -4.149 -12.029 1.00 85.25 90 ILE A CA 1
ATOM 675 C C . ILE A 1 90 ? 0.033 -5.272 -12.983 1.00 85.25 90 ILE A C 1
ATOM 677 O O . ILE A 1 90 ? 0.875 -6.100 -12.612 1.00 85.25 90 ILE A O 1
ATOM 681 N N . PRO A 1 91 ? -0.561 -5.344 -14.188 1.00 75.56 91 PRO A N 1
ATOM 682 C CA . PRO A 1 91 ? -0.169 -6.325 -15.178 1.00 75.56 91 PRO A CA 1
ATOM 683 C C . PRO A 1 91 ? 1.236 -6.013 -15.670 1.00 75.56 91 PRO A C 1
ATOM 685 O O . PRO A 1 91 ? 1.723 -4.891 -15.560 1.00 75.56 91 PRO A O 1
ATOM 688 N N . ARG A 1 92 ? 1.867 -7.016 -16.277 1.00 69.50 92 ARG A N 1
ATOM 689 C CA . ARG A 1 92 ? 3.164 -6.870 -16.923 1.00 69.50 92 ARG A CA 1
ATOM 690 C C . ARG A 1 92 ? 2.992 -5.980 -18.161 1.00 69.50 92 ARG A C 1
ATOM 692 O O . ARG A 1 92 ? 2.912 -6.499 -19.266 1.00 69.50 92 ARG A O 1
ATOM 699 N N . THR A 1 93 ? 2.903 -4.661 -17.992 1.00 61.34 93 THR A N 1
ATOM 700 C CA . THR A 1 93 ? 2.746 -3.664 -19.063 1.00 61.34 93 THR A CA 1
ATOM 701 C C . THR A 1 93 ? 3.684 -2.470 -18.862 1.00 61.34 93 THR A C 1
ATOM 703 O O . THR A 1 93 ? 4.293 -2.285 -17.814 1.00 61.34 93 THR A O 1
ATOM 706 N N . ASN A 1 94 ? 3.850 -1.664 -19.907 1.00 55.84 94 ASN A N 1
ATOM 707 C CA . ASN A 1 94 ? 4.713 -0.480 -19.964 1.00 55.84 94 ASN A CA 1
ATOM 708 C C . ASN A 1 94 ? 3.893 0.819 -19.902 1.00 55.84 94 ASN A C 1
ATOM 710 O O . ASN A 1 94 ? 4.210 1.816 -20.552 1.00 55.84 94 ASN A O 1
ATOM 714 N N . SER A 1 95 ? 2.802 0.781 -19.143 1.00 64.44 95 SER A N 1
ATOM 715 C CA . SER A 1 95 ? 1.869 1.886 -18.966 1.00 64.44 95 SER A CA 1
ATOM 716 C C . SER A 1 95 ? 2.093 2.581 -17.630 1.00 64.44 95 SER A C 1
ATOM 718 O O . SER A 1 95 ? 2.350 1.932 -16.622 1.00 64.44 95 SER A O 1
ATOM 720 N N . LYS A 1 96 ? 1.932 3.905 -17.644 1.00 78.69 96 LYS A N 1
ATOM 721 C CA . LYS A 1 96 ? 1.699 4.723 -16.454 1.00 78.69 96 LYS A CA 1
ATOM 722 C C . LYS A 1 96 ? 0.366 4.321 -15.851 1.00 78.69 96 LYS A C 1
ATOM 724 O O . LYS A 1 96 ? -0.676 4.780 -16.317 1.00 78.69 96 LYS A O 1
ATOM 729 N N . ASP A 1 97 ? 0.391 3.408 -14.893 1.00 84.88 97 ASP A N 1
ATOM 730 C CA . ASP A 1 97 ? -0.841 2.852 -14.365 1.00 84.88 97 ASP A CA 1
ATOM 731 C C . ASP A 1 97 ? -0.757 2.513 -12.882 1.00 84.88 97 ASP A C 1
ATOM 733 O O . ASP A 1 97 ? 0.306 2.252 -12.326 1.00 84.88 97 ASP A O 1
ATOM 737 N N . SER A 1 98 ? -1.928 2.522 -12.262 1.00 91.06 98 SER A N 1
ATOM 738 C CA . SER A 1 98 ? -2.167 2.126 -10.885 1.00 91.06 98 SER A CA 1
ATOM 739 C C . SER A 1 98 ? -3.299 1.112 -10.894 1.00 91.06 98 SER A C 1
ATOM 741 O O . SER A 1 98 ? -4.282 1.272 -11.623 1.00 91.06 98 SER A O 1
ATOM 743 N N . GLY A 1 99 ? -3.207 0.099 -10.050 1.00 91.06 99 GLY A N 1
ATOM 744 C CA . GLY A 1 99 ? -4.273 -0.870 -9.870 1.00 91.06 99 GLY A CA 1
ATOM 745 C C . GLY A 1 99 ? -4.429 -1.201 -8.404 1.00 91.06 99 GLY A C 1
ATOM 746 O O . GLY A 1 99 ? -3.457 -1.218 -7.645 1.00 91.06 99 GLY A O 1
ATOM 747 N N . ILE A 1 100 ? -5.681 -1.391 -8.004 1.00 92.88 100 ILE A N 1
ATOM 748 C CA . ILE A 1 100 ? -6.059 -1.586 -6.610 1.00 92.88 100 ILE A CA 1
ATOM 749 C C . ILE A 1 100 ? -7.036 -2.742 -6.468 1.00 92.88 100 ILE A C 1
ATOM 751 O O . ILE A 1 100 ? -7.880 -2.971 -7.333 1.00 92.88 100 ILE A O 1
ATOM 755 N N . ALA A 1 101 ? -6.953 -3.432 -5.345 1.00 93.19 101 ALA A N 1
ATOM 756 C CA . ALA A 1 101 ? -7.981 -4.325 -4.850 1.00 93.19 101 ALA A CA 1
ATOM 757 C C . ALA A 1 101 ? -8.404 -3.828 -3.469 1.00 93.19 101 ALA A C 1
ATOM 759 O O . ALA A 1 101 ? -7.566 -3.719 -2.578 1.00 93.19 101 ALA A O 1
ATOM 760 N N . TYR A 1 102 ? -9.678 -3.505 -3.284 1.00 92.69 102 TYR A N 1
ATOM 761 C CA . TYR A 1 102 ? -10.163 -2.861 -2.067 1.00 92.69 102 TYR A CA 1
ATOM 762 C C . TYR A 1 102 ? -11.399 -3.533 -1.494 1.00 92.69 102 TYR A C 1
ATOM 764 O O . TYR A 1 102 ? -12.178 -4.126 -2.235 1.00 92.69 102 TYR A O 1
ATOM 772 N N . LEU A 1 103 ? -11.579 -3.452 -0.176 1.00 87.38 103 LEU A N 1
ATOM 773 C CA . LEU A 1 103 ? -12.778 -3.985 0.463 1.00 87.38 103 LEU A CA 1
ATOM 774 C C . LEU A 1 103 ? -14.017 -3.209 0.007 1.00 87.38 103 LEU A C 1
ATOM 776 O O . LEU A 1 103 ? -14.018 -1.982 -0.003 1.00 87.38 103 LEU A O 1
ATOM 780 N N . LYS A 1 104 ? -15.103 -3.921 -0.291 1.00 86.25 104 LYS A N 1
ATOM 781 C CA . LYS A 1 104 ? -16.421 -3.336 -0.597 1.00 86.25 104 LYS A CA 1
ATOM 782 C C . LYS A 1 104 ? -17.068 -2.648 0.610 1.00 86.25 104 LYS A C 1
ATOM 784 O O . LYS A 1 104 ? -18.016 -1.885 0.450 1.00 86.25 104 LYS A O 1
ATOM 789 N N . SER A 1 105 ? -16.540 -2.905 1.802 1.00 81.94 105 SER A N 1
ATOM 790 C CA . SER A 1 105 ? -16.973 -2.305 3.058 1.00 81.94 105 SER A CA 1
ATOM 791 C C . SER A 1 105 ? -15.796 -1.684 3.803 1.00 81.94 105 SER A C 1
ATOM 793 O O . SER A 1 105 ? -14.636 -2.031 3.569 1.00 81.94 105 SER A O 1
ATOM 795 N N . ASN A 1 106 ? -16.092 -0.788 4.741 1.00 83.56 106 ASN A N 1
ATOM 796 C CA . ASN A 1 106 ? -15.075 -0.222 5.617 1.00 83.56 106 ASN A CA 1
ATOM 797 C C . ASN A 1 106 ? -14.813 -1.121 6.828 1.00 83.56 106 ASN A C 1
ATOM 799 O O . ASN A 1 106 ? -15.716 -1.775 7.358 1.00 83.56 106 ASN A O 1
ATOM 803 N N . MET A 1 107 ? -13.563 -1.113 7.282 1.00 82.75 107 MET A N 1
ATOM 804 C CA . MET A 1 107 ? -13.153 -1.765 8.516 1.00 82.75 107 MET A CA 1
ATOM 805 C C . MET A 1 107 ? -13.356 -0.832 9.699 1.00 82.75 107 MET A C 1
ATOM 807 O O . MET A 1 107 ? -13.019 0.346 9.622 1.00 82.75 107 MET A O 1
ATOM 811 N N . ASP A 1 108 ? -13.867 -1.372 10.801 1.00 85.12 108 ASP A N 1
ATOM 812 C CA . ASP A 1 108 ? -13.908 -0.685 12.093 1.00 85.12 108 ASP A CA 1
ATOM 813 C C . ASP A 1 108 ? -12.535 -0.775 12.765 1.00 85.12 108 ASP A C 1
ATOM 815 O O . ASP A 1 108 ? -12.139 -1.830 13.261 1.00 85.12 108 ASP A O 1
ATOM 819 N N . MET A 1 109 ? -11.815 0.343 12.806 1.00 86.62 109 MET A N 1
ATOM 820 C CA . MET A 1 109 ? -10.484 0.438 13.406 1.00 86.62 109 MET A CA 1
ATOM 821 C C . MET A 1 109 ? -10.524 0.435 14.947 1.00 86.62 109 MET A C 1
ATOM 823 O O . MET A 1 109 ? -9.485 0.522 15.595 1.00 86.62 109 MET A O 1
ATOM 827 N N . SER A 1 110 ? -11.698 0.304 15.578 1.00 86.50 110 SER A N 1
ATOM 828 C CA . SER A 1 110 ? -11.791 -0.096 16.992 1.00 86.50 110 SER A CA 1
ATOM 829 C C . SER A 1 110 ? -11.611 -1.606 17.195 1.00 86.50 110 SER A C 1
ATOM 831 O O . SER A 1 110 ? -11.490 -2.069 18.332 1.00 86.50 110 SER A O 1
ATOM 833 N N . LYS A 1 111 ? -11.596 -2.391 16.111 1.00 84.19 111 LYS A N 1
ATOM 834 C CA . LYS A 1 111 ? -11.451 -3.848 16.131 1.00 84.19 111 LYS A CA 1
ATOM 835 C C . LYS A 1 111 ? -10.106 -4.263 15.554 1.00 84.19 111 LYS A C 1
ATOM 837 O O . LYS A 1 111 ? -9.581 -3.653 14.627 1.00 84.19 111 LYS A O 1
ATOM 842 N N . SER A 1 112 ? -9.555 -5.333 16.112 1.00 83.00 112 SER A N 1
ATOM 843 C CA . SER A 1 112 ? -8.335 -5.943 15.595 1.00 83.00 112 SER A CA 1
ATOM 844 C C . SER A 1 112 ? -8.605 -6.659 14.272 1.00 83.00 112 SER A C 1
ATOM 846 O O . SER A 1 112 ? -9.678 -7.235 14.076 1.00 83.00 112 SER A O 1
ATOM 848 N N . PHE A 1 113 ? -7.613 -6.673 13.386 1.00 82.19 113 PHE A N 1
ATOM 849 C CA . PHE A 1 113 ? -7.632 -7.493 12.177 1.00 82.19 113 PHE A CA 1
ATOM 850 C C . PHE A 1 113 ? -6.252 -8.098 11.929 1.00 82.19 113 PHE A C 1
ATOM 852 O O . PHE A 1 113 ? -5.232 -7.633 12.444 1.00 82.19 113 PHE A O 1
ATOM 859 N N . SER A 1 114 ? -6.217 -9.133 11.103 1.00 79.62 114 SER A N 1
ATOM 860 C CA . SER A 1 114 ? -4.976 -9.647 10.549 1.00 79.62 114 SER A CA 1
ATOM 861 C C . SER A 1 114 ? -5.158 -10.106 9.112 1.00 79.62 114 SER A C 1
ATOM 863 O O . SER A 1 114 ? -6.235 -10.505 8.671 1.00 79.62 114 SER A O 1
ATOM 865 N N . MET A 1 115 ? -4.067 -10.028 8.372 1.00 80.75 115 MET A N 1
ATOM 866 C CA . MET A 1 115 ? -3.937 -10.466 7.002 1.00 80.75 115 MET A CA 1
ATOM 867 C C . MET A 1 115 ? -2.660 -11.282 6.898 1.00 80.75 115 MET A C 1
ATOM 869 O O . MET A 1 115 ? -1.601 -10.816 7.309 1.00 80.75 115 MET A O 1
ATOM 873 N N . ALA A 1 116 ? -2.744 -12.461 6.296 1.00 78.19 116 ALA A N 1
ATOM 874 C CA . ALA A 1 116 ? -1.583 -13.237 5.897 1.00 78.19 116 ALA A CA 1
ATOM 875 C C . ALA A 1 116 ? -1.703 -13.627 4.424 1.00 78.19 116 ALA A C 1
ATOM 877 O O . ALA A 1 116 ? -2.793 -13.896 3.922 1.00 78.19 116 ALA A O 1
ATOM 878 N N . GLY A 1 117 ? -0.575 -13.665 3.732 1.00 80.25 117 GLY A N 1
ATOM 879 C CA . GLY A 1 117 ? -0.496 -14.025 2.328 1.00 80.25 117 GLY A CA 1
ATOM 880 C C . GLY A 1 117 ? 0.949 -14.137 1.876 1.00 80.25 117 GLY A C 1
ATOM 881 O O . GLY A 1 117 ? 1.865 -14.318 2.681 1.00 80.25 117 GLY A O 1
ATOM 882 N N . ALA A 1 118 ? 1.154 -14.014 0.574 1.00 84.81 118 ALA A N 1
ATOM 883 C CA . ALA A 1 118 ? 2.487 -13.895 0.013 1.00 84.81 118 ALA A CA 1
ATOM 884 C C . ALA A 1 118 ? 2.480 -12.909 -1.147 1.00 84.81 118 ALA A C 1
ATOM 886 O O . ALA A 1 118 ? 1.530 -12.872 -1.928 1.00 84.81 118 ALA A O 1
ATOM 887 N N . ILE A 1 119 ? 3.548 -12.132 -1.269 1.00 89.56 119 ILE A N 1
ATOM 888 C CA . ILE A 1 119 ? 3.736 -11.190 -2.368 1.00 89.56 119 ILE A CA 1
ATOM 889 C C . ILE A 1 119 ? 4.735 -11.745 -3.378 1.00 89.56 119 ILE A C 1
ATOM 891 O O . ILE A 1 119 ? 5.625 -12.521 -3.035 1.00 89.56 119 ILE A O 1
ATOM 895 N N . GLN A 1 120 ? 4.626 -11.312 -4.621 1.00 87.06 120 GLN A N 1
ATOM 896 C CA . GLN A 1 120 ? 5.616 -11.586 -5.648 1.00 87.06 120 GLN A CA 1
ATOM 897 C C . GLN A 1 120 ? 5.829 -10.328 -6.479 1.00 87.06 120 GLN A C 1
ATOM 899 O O . GLN A 1 120 ? 4.879 -9.628 -6.834 1.00 87.06 120 GLN A O 1
ATOM 904 N N . VAL A 1 121 ? 7.091 -10.054 -6.802 1.00 85.25 121 VAL A N 1
ATOM 905 C CA . VAL A 1 121 ? 7.464 -8.989 -7.729 1.00 85.25 121 VAL A CA 1
ATOM 906 C C . VAL A 1 121 ? 8.205 -9.616 -8.893 1.00 85.25 121 VAL A C 1
ATOM 908 O O . VAL A 1 121 ? 9.222 -10.282 -8.702 1.00 85.25 121 VAL A O 1
ATOM 911 N N . ILE A 1 122 ? 7.674 -9.426 -10.097 1.00 79.38 122 ILE A N 1
ATOM 912 C CA . ILE A 1 122 ? 8.262 -9.971 -11.316 1.00 79.38 122 ILE A CA 1
ATOM 913 C C . ILE A 1 122 ? 9.031 -8.857 -12.034 1.00 79.38 122 ILE A C 1
ATOM 915 O O . ILE A 1 122 ? 8.408 -7.880 -12.465 1.00 79.38 122 ILE A O 1
ATOM 919 N N . PRO A 1 123 ? 10.363 -8.993 -12.189 1.00 73.19 123 PRO A N 1
ATOM 920 C CA . PRO A 1 123 ? 11.175 -8.021 -12.907 1.00 73.19 123 PRO A CA 1
ATOM 921 C C . PRO A 1 123 ? 10.864 -8.046 -14.404 1.00 73.19 123 PRO A C 1
ATOM 923 O O . PRO A 1 123 ? 10.421 -9.063 -14.958 1.00 73.19 123 PRO A O 1
ATOM 926 N N . SER A 1 124 ? 11.174 -6.949 -15.095 1.00 68.56 124 SER A N 1
ATOM 927 C CA . SER A 1 124 ? 10.992 -6.916 -16.547 1.00 68.56 124 SER A CA 1
ATOM 928 C C . SER A 1 124 ? 11.967 -7.754 -17.302 1.00 68.56 124 SER A C 1
ATOM 930 O O . SER A 1 124 ? 11.569 -8.335 -18.311 1.00 68.56 124 SER A O 1
ATOM 932 N N . ASP A 1 125 ? 13.194 -7.844 -16.816 1.00 67.25 125 ASP A N 1
ATOM 933 C CA . ASP A 1 125 ? 14.171 -8.763 -17.339 1.00 67.25 125 ASP A CA 1
ATOM 934 C C . ASP A 1 125 ? 14.477 -9.790 -16.249 1.00 67.25 125 ASP A C 1
ATOM 936 O O . ASP A 1 125 ? 15.043 -9.442 -15.214 1.00 67.25 125 ASP A O 1
ATOM 940 N N . PRO A 1 126 ? 14.163 -11.079 -16.446 1.00 64.00 126 PRO A N 1
ATOM 941 C CA . PRO A 1 126 ? 14.623 -12.110 -15.518 1.00 64.00 126 PRO A CA 1
ATOM 942 C C . PRO A 1 126 ? 16.164 -12.218 -15.469 1.00 64.00 126 PRO A C 1
ATOM 944 O O . PRO A 1 126 ? 16.714 -12.834 -14.550 1.00 64.00 126 PRO A O 1
ATOM 947 N N . ASN A 1 127 ? 16.878 -11.635 -16.439 1.00 67.81 127 ASN A N 1
ATOM 948 C CA . ASN A 1 127 ? 18.339 -11.570 -16.480 1.00 67.81 127 ASN A CA 1
ATOM 949 C C . ASN A 1 127 ? 18.910 -10.269 -15.895 1.00 67.81 127 ASN A C 1
ATOM 951 O O . ASN A 1 127 ? 20.093 -10.255 -15.556 1.00 67.81 127 ASN A O 1
ATOM 955 N N . ASP A 1 128 ? 18.093 -9.226 -15.722 1.00 66.12 128 ASP A N 1
ATOM 956 C CA . ASP A 1 128 ? 18.473 -7.956 -15.099 1.00 66.12 128 ASP A CA 1
ATOM 957 C C . ASP A 1 128 ? 17.517 -7.638 -13.940 1.00 66.12 128 ASP A C 1
ATOM 959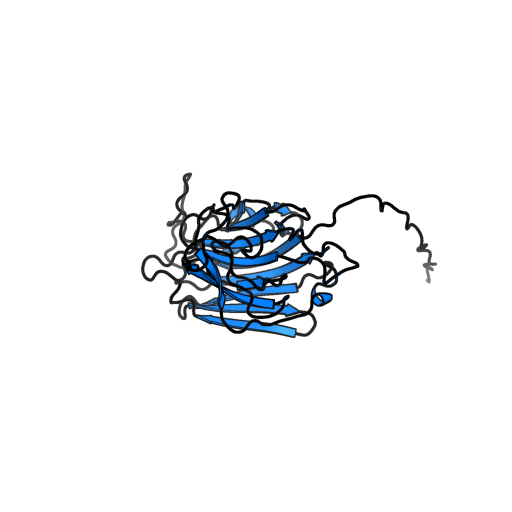 O O . ASP A 1 128 ? 16.457 -7.037 -14.091 1.00 66.12 128 ASP A O 1
ATOM 963 N N . GLN A 1 129 ? 17.917 -8.093 -12.753 1.00 60.97 129 GLN A N 1
ATOM 964 C CA . GLN A 1 129 ? 17.116 -8.013 -11.530 1.00 60.97 129 GLN A CA 1
ATOM 965 C C . GLN A 1 129 ? 17.138 -6.624 -10.881 1.00 60.97 129 GLN A C 1
ATOM 967 O O . GLN A 1 129 ? 16.423 -6.416 -9.908 1.00 60.97 129 GLN A O 1
ATOM 972 N N . THR A 1 130 ? 17.968 -5.694 -11.359 1.00 60.56 130 THR A N 1
ATOM 973 C CA . THR A 1 130 ? 17.984 -4.310 -10.861 1.00 60.56 130 THR A CA 1
ATOM 974 C C . THR A 1 130 ? 17.226 -3.381 -11.799 1.00 60.56 130 THR A C 1
ATOM 976 O O . THR A 1 130 ? 16.705 -2.355 -11.356 1.00 60.56 130 THR A O 1
ATOM 979 N N . ARG A 1 131 ? 17.114 -3.734 -13.089 1.00 59.78 131 ARG A N 1
ATOM 980 C CA . ARG A 1 131 ? 16.321 -2.975 -14.054 1.00 59.78 131 ARG A CA 1
ATOM 981 C C . ARG A 1 131 ? 14.868 -3.381 -14.019 1.00 59.78 131 ARG A C 1
ATOM 983 O O . ARG A 1 131 ? 14.368 -4.261 -14.716 1.00 59.78 131 ARG A O 1
ATOM 990 N N . GLY A 1 132 ? 14.216 -2.559 -13.227 1.00 63.22 132 GLY A N 1
ATOM 991 C CA . GLY A 1 132 ? 12.807 -2.437 -13.107 1.00 63.22 132 GLY A CA 1
ATOM 992 C C . GLY A 1 132 ? 12.184 -3.651 -12.418 1.00 63.22 132 GLY A C 1
ATOM 993 O O . GLY A 1 132 ? 12.261 -4.835 -12.746 1.00 63.22 132 GLY A O 1
ATOM 994 N N . VAL A 1 133 ? 11.612 -3.263 -11.327 1.00 68.06 133 VAL A N 1
ATOM 995 C CA . VAL A 1 133 ? 11.021 -4.058 -10.275 1.00 68.06 133 VAL A CA 1
ATOM 996 C C . VAL A 1 133 ? 10.016 -3.113 -9.604 1.00 68.06 133 VAL A C 1
ATOM 998 O O . VAL A 1 133 ? 9.029 -3.581 -9.063 1.00 68.06 133 VAL A O 1
ATOM 1001 N N . GLY A 1 134 ? 10.247 -1.797 -9.759 1.00 76.50 134 GLY A N 1
ATOM 1002 C CA . GLY A 1 134 ? 9.359 -0.674 -9.530 1.00 76.50 134 GLY A CA 1
ATOM 1003 C C . GLY A 1 134 ? 7.949 -0.718 -10.135 1.00 76.50 134 GLY A C 1
ATOM 1004 O O . GLY A 1 134 ? 7.696 -1.390 -11.133 1.00 76.50 134 GLY A O 1
ATOM 1005 N N . ASP A 1 135 ? 7.030 0.059 -9.562 1.00 86.69 135 ASP A N 1
ATOM 1006 C CA . ASP A 1 135 ? 7.315 1.006 -8.459 1.00 86.69 135 ASP A CA 1
ATOM 1007 C C . ASP A 1 135 ? 7.176 0.357 -7.078 1.00 86.69 135 ASP A C 1
ATOM 1009 O O . ASP A 1 135 ? 7.979 0.595 -6.180 1.00 86.69 135 ASP A O 1
ATOM 1013 N N . GLY A 1 136 ? 6.250 -0.585 -6.932 1.00 91.50 136 GLY A N 1
ATOM 1014 C CA . GLY A 1 136 ? 6.117 -1.396 -5.727 1.00 91.50 136 GLY A CA 1
ATOM 1015 C C . GLY A 1 136 ? 4.669 -1.717 -5.416 1.00 91.50 136 GLY A C 1
ATOM 1016 O O . GLY A 1 136 ? 3.810 -1.748 -6.304 1.00 91.50 136 GLY A O 1
ATOM 1017 N N . MET A 1 137 ? 4.394 -1.956 -4.137 1.00 94.50 137 MET A N 1
ATOM 1018 C CA . MET A 1 137 ? 3.040 -2.191 -3.647 1.00 94.50 137 MET A CA 1
ATOM 1019 C C . MET A 1 137 ? 2.801 -1.564 -2.278 1.00 94.50 137 MET A C 1
ATOM 1021 O O . MET A 1 137 ? 3.717 -1.406 -1.470 1.00 94.50 137 MET A O 1
ATOM 1025 N N . THR A 1 138 ? 1.544 -1.240 -2.004 1.00 97.44 138 THR A N 1
ATOM 1026 C CA . THR A 1 138 ? 1.083 -0.736 -0.715 1.00 97.44 138 THR A CA 1
ATOM 1027 C C . THR A 1 138 ? -0.099 -1.541 -0.196 1.00 97.44 138 THR A C 1
ATOM 1029 O O . THR A 1 138 ? -0.908 -2.076 -0.954 1.00 97.44 138 THR A O 1
ATOM 1032 N N . PHE A 1 139 ? -0.192 -1.597 1.127 1.00 96.94 139 PHE A N 1
ATOM 1033 C CA . PHE A 1 139 ? -1.334 -2.096 1.879 1.00 96.94 139 PHE A CA 1
ATOM 1034 C C . PHE A 1 139 ? -1.843 -0.923 2.703 1.00 96.94 139 PHE A C 1
ATOM 1036 O O . PHE A 1 139 ? -1.218 -0.535 3.692 1.00 96.94 139 PHE A O 1
ATOM 1043 N N . ALA A 1 140 ? -2.912 -0.304 2.223 1.00 96.62 140 ALA A N 1
ATOM 1044 C CA . ALA A 1 140 ? -3.348 1.019 2.618 1.00 96.62 140 ALA A CA 1
ATOM 1045 C C . ALA A 1 140 ? -4.695 0.994 3.340 1.00 96.62 140 ALA A C 1
ATOM 1047 O O . ALA A 1 140 ? -5.613 0.265 2.974 1.00 96.62 140 ALA A O 1
ATOM 1048 N N . PHE A 1 141 ? -4.809 1.870 4.327 1.00 95.88 141 PHE A N 1
ATOM 1049 C CA . PHE A 1 141 ? -6.011 2.217 5.063 1.00 95.88 141 PHE A CA 1
ATOM 1050 C C . PHE A 1 141 ? -6.323 3.645 4.682 1.00 95.88 141 PHE A C 1
ATOM 1052 O O . PHE A 1 141 ? -5.486 4.529 4.868 1.00 95.88 141 PHE A O 1
ATOM 1059 N N . ARG A 1 142 ? -7.491 3.865 4.093 1.00 93.94 142 ARG A N 1
ATOM 1060 C CA . ARG A 1 142 ? -7.837 5.155 3.497 1.00 93.94 142 ARG A CA 1
ATOM 1061 C C . ARG A 1 142 ? -9.241 5.598 3.906 1.00 93.94 142 ARG A C 1
ATOM 1063 O O . ARG A 1 142 ? -10.152 4.764 3.927 1.00 93.94 142 ARG A O 1
ATOM 1070 N N . PRO A 1 143 ? -9.421 6.885 4.235 1.00 89.19 143 PRO A N 1
ATOM 1071 C CA . PRO A 1 143 ? -10.739 7.460 4.425 1.00 89.19 143 PRO A CA 1
ATOM 1072 C C . PRO A 1 143 ? -11.375 7.808 3.070 1.00 89.19 143 PRO A C 1
ATOM 1074 O O . PRO A 1 143 ? -10.704 7.885 2.037 1.00 89.19 143 PRO A O 1
ATOM 1077 N N . GLY A 1 144 ? -12.679 8.079 3.091 1.00 84.25 144 GLY A N 1
ATOM 1078 C CA . GLY A 1 144 ? -13.415 8.578 1.931 1.00 84.25 144 GLY A CA 1
ATOM 1079 C C . GLY A 1 144 ? -13.740 7.510 0.883 1.00 84.25 144 GLY A C 1
ATOM 1080 O O . GLY A 1 144 ? -14.016 6.359 1.211 1.00 84.25 144 GLY A O 1
ATOM 1081 N N . ASP A 1 145 ? -13.765 7.934 -0.382 1.00 85.06 145 ASP A N 1
ATOM 1082 C CA . ASP A 1 145 ? -14.215 7.134 -1.526 1.00 85.06 145 ASP A CA 1
ATOM 1083 C C . ASP A 1 145 ? -13.234 5.987 -1.862 1.00 85.06 145 ASP A C 1
ATOM 1085 O O . ASP A 1 145 ? -12.095 6.244 -2.276 1.00 85.06 145 ASP A O 1
ATOM 1089 N N . PRO A 1 146 ? -13.657 4.716 -1.741 1.00 84.94 146 PRO A N 1
ATOM 1090 C CA . PRO A 1 146 ? -12.812 3.556 -1.971 1.00 84.94 146 PRO A CA 1
ATOM 1091 C C . PRO A 1 146 ? -12.639 3.253 -3.466 1.00 84.94 146 PRO A C 1
ATOM 1093 O O . PRO A 1 146 ? -11.785 2.462 -3.857 1.00 84.94 146 PRO A O 1
ATOM 1096 N N . THR A 1 147 ? -13.383 3.889 -4.357 1.00 86.06 147 THR A N 1
ATOM 1097 C CA . THR A 1 147 ? -13.171 3.700 -5.794 1.00 86.06 147 THR A CA 1
ATOM 1098 C C . THR A 1 147 ? -11.953 4.486 -6.294 1.00 86.06 147 THR A C 1
ATOM 1100 O O . THR A 1 147 ? -11.406 4.184 -7.357 1.00 86.06 147 THR A O 1
ATOM 1103 N N . LYS A 1 148 ? -11.458 5.458 -5.507 1.00 91.00 148 LYS A N 1
ATOM 1104 C CA . LYS A 1 148 ? -10.308 6.292 -5.881 1.00 91.00 148 LYS A CA 1
ATOM 1105 C C . LYS A 1 148 ? -9.021 5.486 -5.990 1.00 91.00 148 LYS A C 1
ATOM 1107 O O . LYS A 1 148 ? -8.509 4.951 -5.009 1.00 91.00 148 LYS A O 1
ATOM 1112 N N . VAL A 1 149 ? -8.452 5.495 -7.188 1.00 94.12 149 VAL A N 1
ATOM 1113 C CA . VAL A 1 149 ? -7.130 4.943 -7.482 1.00 94.12 149 VAL A CA 1
ATOM 1114 C C . VAL A 1 149 ? -6.095 6.061 -7.370 1.00 94.12 149 VAL A C 1
ATOM 1116 O O . VAL A 1 149 ? -6.201 7.065 -8.076 1.00 94.12 149 VAL A O 1
ATOM 1119 N N . GLY A 1 150 ? -5.097 5.897 -6.501 1.00 95.81 150 GLY A N 1
ATOM 1120 C CA . GLY A 1 150 ? -4.028 6.878 -6.337 1.00 95.81 150 GLY A CA 1
ATOM 1121 C C . GLY A 1 150 ? -3.069 6.920 -7.526 1.00 95.81 150 GLY A C 1
ATOM 1122 O O . GLY A 1 150 ?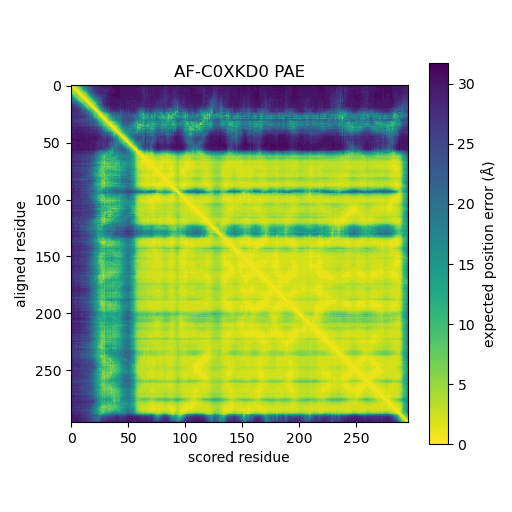 -3.084 6.072 -8.425 1.00 95.81 150 GLY A O 1
ATOM 1123 N N . ASN A 1 151 ? -2.212 7.932 -7.527 1.00 95.75 151 ASN A N 1
ATOM 1124 C CA . ASN A 1 151 ? -1.284 8.193 -8.618 1.00 95.75 151 ASN A CA 1
ATOM 1125 C C . ASN A 1 151 ? -0.225 7.093 -8.763 1.00 95.75 151 ASN A C 1
ATOM 1127 O O . ASN A 1 151 ? 0.183 6.461 -7.785 1.00 95.75 151 ASN A O 1
ATOM 1131 N N . PHE A 1 152 ? 0.187 6.862 -10.010 1.00 92.81 152 PHE A N 1
ATOM 1132 C CA . PHE A 1 152 ? 1.170 5.845 -10.385 1.00 92.81 152 PHE A CA 1
ATOM 1133 C C . PHE A 1 152 ? 2.605 6.296 -10.051 1.00 92.81 152 PHE A C 1
ATOM 1135 O O . PHE A 1 152 ? 2.799 7.337 -9.411 1.00 92.81 152 PHE A O 1
ATOM 1142 N N . GLY A 1 153 ? 3.630 5.541 -10.460 1.00 90.56 153 GLY A N 1
ATOM 1143 C CA . GLY A 1 153 ? 5.019 5.909 -10.178 1.00 90.56 153 GLY A CA 1
ATOM 1144 C C . GLY A 1 153 ? 5.342 5.786 -8.699 1.00 90.56 153 GLY A C 1
ATOM 1145 O O . GLY A 1 153 ? 4.768 4.968 -7.979 1.00 90.56 153 GLY A O 1
ATOM 1146 N N . GLN A 1 154 ? 6.147 6.731 -8.211 1.00 92.75 154 GLN A N 1
ATOM 1147 C CA . GLN A 1 154 ? 6.449 6.882 -6.786 1.00 92.75 154 GLN A CA 1
ATOM 1148 C C . GLN A 1 154 ? 5.203 7.056 -5.897 1.00 92.75 154 GLN A C 1
ATOM 1150 O O . GLN A 1 154 ? 5.303 6.932 -4.682 1.00 92.75 154 GLN A O 1
ATOM 1155 N N . GLY A 1 155 ? 4.016 7.320 -6.464 1.00 95.31 155 GLY A N 1
ATOM 1156 C CA . GLY A 1 155 ? 2.749 7.325 -5.729 1.00 95.31 155 GLY A CA 1
ATOM 1157 C C . GLY A 1 155 ? 2.236 5.934 -5.332 1.00 95.31 155 GLY A C 1
ATOM 1158 O O . GLY A 1 155 ? 1.415 5.852 -4.422 1.00 95.31 155 GLY A O 1
ATOM 1159 N N . ILE A 1 156 ? 2.706 4.859 -5.977 1.00 95.38 156 ILE A N 1
ATOM 1160 C CA . ILE A 1 156 ? 2.396 3.441 -5.690 1.00 95.38 156 ILE A CA 1
ATOM 1161 C C . ILE A 1 156 ? 0.896 3.190 -5.446 1.00 95.38 156 ILE A C 1
ATOM 1163 O O . ILE A 1 156 ? 0.482 2.510 -4.505 1.00 95.38 156 ILE A O 1
ATOM 1167 N N . GLY A 1 157 ? 0.058 3.810 -6.279 1.00 94.69 157 GLY A N 1
ATOM 1168 C CA . GLY A 1 157 ? -1.392 3.631 -6.257 1.00 94.69 157 GLY A CA 1
ATOM 1169 C C . GLY A 1 157 ? -2.108 4.273 -5.065 1.00 94.69 157 GLY A C 1
ATOM 1170 O O . GLY A 1 157 ? -3.321 4.105 -4.938 1.00 94.69 157 GLY A O 1
ATOM 1171 N N . VAL A 1 158 ? -1.401 5.040 -4.225 1.00 97.00 158 VAL A N 1
ATOM 1172 C CA . VAL A 1 158 ? -1.961 5.737 -3.049 1.00 97.00 158 VAL A CA 1
ATOM 1173 C C . VAL A 1 158 ? -1.674 7.233 -3.021 1.00 97.00 158 VAL A C 1
ATOM 1175 O O . VAL A 1 158 ? -2.410 7.969 -2.367 1.00 97.00 158 VAL A O 1
ATOM 1178 N N . GLY A 1 159 ? -0.646 7.715 -3.725 1.00 97.38 159 GLY A N 1
ATOM 1179 C CA . GLY A 1 159 ? -0.352 9.145 -3.842 1.00 97.38 159 GLY A CA 1
ATOM 1180 C C . GLY A 1 159 ? -1.587 9.934 -4.287 1.00 97.38 159 GLY A C 1
ATOM 1181 O O . GLY A 1 159 ? -2.340 9.489 -5.154 1.00 97.38 159 GLY A O 1
ATOM 1182 N N . GLY A 1 160 ? -1.832 11.083 -3.663 1.00 96.81 160 GLY A N 1
ATOM 1183 C CA . GLY A 1 160 ? -3.008 11.909 -3.923 1.00 96.81 160 GLY A CA 1
ATOM 1184 C C . GLY A 1 160 ? -4.231 11.601 -3.049 1.00 96.81 160 GLY A C 1
ATOM 1185 O O . GLY A 1 160 ? -5.127 12.442 -2.992 1.00 96.81 160 GLY A O 1
ATOM 1186 N N . ILE A 1 161 ? -4.276 10.457 -2.351 1.00 96.81 161 ILE A N 1
ATOM 1187 C CA . ILE A 1 161 ? -5.388 10.086 -1.457 1.00 96.81 161 ILE A CA 1
ATOM 1188 C C . ILE A 1 161 ? -5.143 10.648 -0.052 1.00 96.81 161 ILE A C 1
ATOM 1190 O O . ILE A 1 161 ? -4.251 10.198 0.663 1.00 96.81 161 ILE A O 1
ATOM 1194 N N . GLU A 1 162 ? -5.917 11.644 0.361 1.00 95.31 162 GLU A N 1
ATOM 1195 C CA . GLU A 1 162 ? -5.777 12.261 1.684 1.00 95.31 162 GLU A CA 1
ATOM 1196 C C . GLU A 1 162 ? -6.021 11.264 2.825 1.00 95.31 162 GLU A C 1
ATOM 1198 O O . GLU A 1 162 ? -6.893 10.404 2.735 1.00 95.31 162 GLU A O 1
ATOM 1203 N N . GLY A 1 163 ? -5.218 11.355 3.889 1.00 95.19 163 GLY A N 1
ATOM 1204 C CA . GLY A 1 163 ? -5.363 10.524 5.089 1.00 95.19 163 GLY A CA 1
ATOM 1205 C C . GLY A 1 163 ? -5.013 9.042 4.914 1.00 95.19 163 GLY A C 1
ATOM 1206 O O . GLY A 1 163 ? -5.167 8.276 5.861 1.00 95.19 163 GLY A O 1
ATOM 1207 N N . ALA A 1 164 ? -4.540 8.613 3.739 1.00 97.75 164 ALA A N 1
ATOM 1208 C CA . ALA A 1 164 ? -4.113 7.233 3.540 1.00 97.75 164 ALA A CA 1
ATOM 1209 C C . ALA A 1 164 ? -2.835 6.915 4.333 1.00 97.75 164 ALA A C 1
ATOM 1211 O O . ALA A 1 164 ? -1.886 7.700 4.338 1.00 97.75 164 ALA A O 1
ATOM 1212 N N . PHE A 1 165 ? -2.776 5.741 4.953 1.00 98.62 165 PHE A N 1
ATOM 1213 C CA . PHE A 1 165 ? -1.589 5.232 5.643 1.00 98.62 165 PHE A CA 1
ATOM 1214 C C . PHE A 1 165 ? -1.478 3.717 5.502 1.00 98.62 165 PHE A C 1
ATOM 1216 O O . PHE A 1 165 ? -2.422 3.062 5.072 1.00 98.62 165 PHE A O 1
ATOM 1223 N N . GLY A 1 166 ? -0.343 3.142 5.890 1.00 98.38 166 GLY A N 1
ATOM 1224 C CA . GLY A 1 166 ? -0.196 1.692 5.973 1.00 98.38 166 GLY A CA 1
ATOM 1225 C C . GLY A 1 166 ? 1.221 1.234 5.687 1.00 98.38 166 GLY A C 1
ATOM 1226 O O . GLY A 1 166 ? 2.178 1.914 6.052 1.00 98.38 166 GLY A O 1
ATOM 1227 N N . THR A 1 167 ? 1.363 0.079 5.046 1.00 98.44 167 THR A N 1
ATOM 1228 C CA . THR A 1 167 ? 2.661 -0.525 4.714 1.00 98.44 167 THR A CA 1
ATOM 1229 C C . THR A 1 167 ? 2.984 -0.325 3.238 1.00 98.44 167 THR A C 1
ATOM 1231 O O . THR A 1 167 ? 2.105 -0.427 2.384 1.00 98.44 167 THR A O 1
ATOM 1234 N N . VAL A 1 168 ? 4.252 -0.060 2.932 1.00 98.31 168 VAL A N 1
ATOM 1235 C CA . VAL A 1 168 ? 4.790 0.038 1.573 1.00 98.31 168 VAL A CA 1
ATOM 1236 C C . VAL A 1 168 ? 5.952 -0.933 1.411 1.00 98.31 168 VAL A C 1
ATOM 1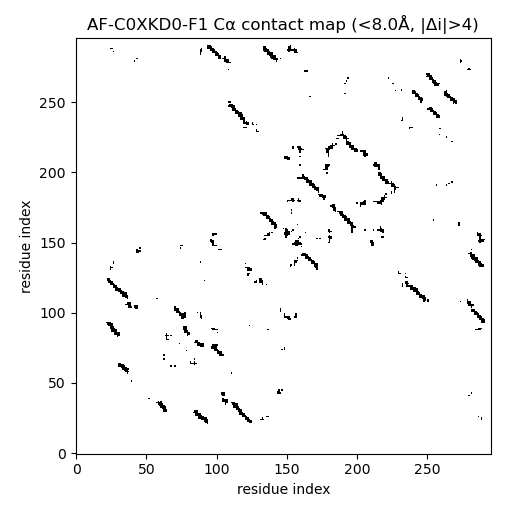238 O O . VAL A 1 168 ? 6.824 -1.015 2.276 1.00 98.31 168 VAL A O 1
ATOM 1241 N N . ILE A 1 169 ? 5.954 -1.659 0.298 1.00 97.31 169 ILE A N 1
ATOM 1242 C CA . ILE A 1 169 ? 7.107 -2.394 -0.215 1.00 97.31 169 ILE A CA 1
ATOM 1243 C C . ILE A 1 169 ? 7.522 -1.651 -1.479 1.00 97.31 169 ILE A C 1
ATOM 1245 O O . ILE A 1 169 ? 6.873 -1.775 -2.520 1.00 97.31 169 ILE A O 1
ATOM 1249 N N . ASP A 1 170 ? 8.551 -0.822 -1.343 1.00 95.81 170 ASP A N 1
ATOM 1250 C CA . ASP A 1 170 ? 9.035 0.048 -2.406 1.00 95.81 170 ASP A CA 1
ATOM 1251 C C . ASP A 1 170 ? 10.194 -0.628 -3.133 1.00 95.81 170 ASP A C 1
ATOM 1253 O O . ASP A 1 170 ? 11.101 -1.197 -2.518 1.00 95.81 170 ASP A O 1
ATOM 1257 N N . THR A 1 171 ? 10.139 -0.605 -4.455 1.00 92.00 171 THR A N 1
ATOM 1258 C CA . THR A 1 171 ? 11.040 -1.369 -5.328 1.00 92.00 171 THR A CA 1
ATOM 1259 C C . THR A 1 171 ? 11.716 -0.488 -6.364 1.00 92.00 171 THR A C 1
ATOM 1261 O O . THR A 1 171 ? 12.428 -0.989 -7.232 1.00 92.00 171 THR A O 1
ATOM 1264 N N . TYR A 1 172 ? 11.544 0.827 -6.251 1.00 90.12 172 TYR A N 1
ATOM 1265 C CA . TYR A 1 172 ? 12.241 1.818 -7.049 1.00 90.12 172 TYR A CA 1
ATOM 1266 C C . TYR A 1 172 ? 12.746 2.934 -6.135 1.00 90.12 172 TYR A C 1
ATOM 1268 O O . TYR A 1 172 ? 12.178 3.171 -5.083 1.00 90.12 172 TYR A O 1
ATOM 1276 N N . TYR A 1 173 ? 13.882 3.543 -6.473 1.00 92.31 173 TYR A N 1
ATOM 1277 C CA . TYR A 1 173 ? 14.456 4.611 -5.658 1.00 92.31 173 TYR A CA 1
ATOM 1278 C C . TYR A 1 173 ? 14.255 5.952 -6.359 1.00 92.31 173 TYR A C 1
ATOM 1280 O O . TYR A 1 173 ? 14.855 6.217 -7.403 1.00 92.31 173 TYR A O 1
ATOM 1288 N N . ASN A 1 174 ? 13.430 6.807 -5.769 1.00 93.00 174 ASN A N 1
ATOM 1289 C CA . ASN A 1 174 ? 13.160 8.169 -6.199 1.00 93.00 174 ASN A CA 1
ATOM 1290 C C . ASN A 1 174 ? 13.881 9.159 -5.278 1.00 93.00 174 ASN A C 1
ATOM 1292 O O . ASN A 1 174 ? 13.499 9.363 -4.128 1.00 93.00 174 ASN A O 1
ATOM 1296 N N . ASN A 1 175 ? 14.899 9.852 -5.792 1.00 95.44 175 ASN A N 1
ATOM 1297 C CA . ASN A 1 175 ? 15.664 10.845 -5.027 1.00 95.44 175 ASN A CA 1
ATOM 1298 C C . ASN A 1 175 ? 15.115 12.282 -5.146 1.00 95.44 175 ASN A C 1
ATOM 1300 O O . ASN A 1 175 ? 15.845 13.240 -4.889 1.00 95.44 175 ASN A O 1
ATOM 1304 N N . TRP A 1 176 ? 13.845 12.448 -5.525 1.00 95.12 176 TRP A N 1
ATOM 1305 C CA . TRP A 1 176 ? 13.173 13.747 -5.618 1.00 95.12 176 TRP A CA 1
ATOM 1306 C C . TRP A 1 176 ? 11.737 13.691 -5.082 1.00 95.12 176 TRP A C 1
ATOM 1308 O O . TRP A 1 176 ? 11.073 12.655 -5.083 1.00 95.12 176 TRP A O 1
ATOM 1318 N N . ASN A 1 177 ? 11.243 14.849 -4.649 1.00 96.19 177 ASN A N 1
ATOM 1319 C CA . ASN A 1 177 ? 9.860 15.032 -4.222 1.00 96.19 177 ASN A CA 1
ATOM 1320 C C . ASN A 1 177 ? 8.949 15.271 -5.432 1.00 96.19 177 ASN A C 1
ATOM 1322 O O . ASN A 1 177 ? 9.320 16.010 -6.343 1.00 96.19 177 ASN A O 1
ATOM 1326 N N . GLN A 1 178 ? 7.736 14.724 -5.405 1.00 94.88 178 GLN A N 1
ATOM 1327 C CA . GLN A 1 178 ? 6.706 15.003 -6.401 1.00 94.88 178 GLN A CA 1
ATOM 1328 C C . GLN A 1 178 ? 5.338 15.136 -5.730 1.00 94.88 178 GLN A C 1
ATOM 1330 O O . GLN A 1 178 ? 4.812 14.172 -5.165 1.00 94.88 178 GLN A O 1
ATOM 1335 N N . GLY A 1 179 ? 4.766 16.342 -5.813 1.00 96.44 179 GLY A N 1
ATOM 1336 C CA . GLY A 1 179 ? 3.430 16.638 -5.303 1.00 96.44 179 GLY A CA 1
ATOM 1337 C C . GLY A 1 179 ? 2.382 15.694 -5.886 1.00 96.44 179 GLY A C 1
ATOM 1338 O O . GLY A 1 179 ? 2.443 15.333 -7.060 1.00 96.44 179 GLY A O 1
ATOM 1339 N N . GLY A 1 180 ? 1.450 15.243 -5.051 1.00 96.00 180 GLY A N 1
ATOM 1340 C CA . GLY A 1 180 ? 0.406 14.308 -5.466 1.00 96.00 180 GLY A CA 1
ATOM 1341 C C . GLY A 1 180 ? 0.893 12.866 -5.653 1.00 96.00 180 GLY A C 1
ATOM 1342 O O . GLY A 1 180 ? 0.073 11.989 -5.910 1.00 96.00 180 GLY A O 1
ATOM 1343 N N . ARG A 1 181 ? 2.198 12.582 -5.526 1.00 95.81 181 ARG A N 1
ATOM 1344 C CA . ARG A 1 181 ? 2.753 11.223 -5.623 1.00 95.81 181 ARG A CA 1
ATOM 1345 C C . ARG A 1 181 ? 3.474 10.822 -4.345 1.00 95.81 181 ARG A C 1
ATOM 1347 O O . ARG A 1 181 ? 2.888 10.123 -3.524 1.00 95.81 181 ARG A O 1
ATOM 1354 N N . SER A 1 182 ? 4.711 11.275 -4.149 1.00 97.00 182 SER A N 1
ATOM 1355 C CA . SER A 1 182 ? 5.524 10.912 -2.982 1.00 97.00 182 SER A CA 1
ATOM 1356 C C . SER A 1 182 ? 6.618 11.931 -2.707 1.00 97.00 182 SER A C 1
ATOM 1358 O O . SER A 1 182 ? 7.122 12.576 -3.628 1.00 97.00 182 SER A O 1
ATOM 1360 N N . LEU A 1 183 ? 7.024 12.033 -1.445 1.00 97.81 183 LEU A N 1
ATOM 1361 C CA . LEU A 1 183 ? 8.334 12.562 -1.085 1.00 97.81 183 LEU A CA 1
ATOM 1362 C C . LEU A 1 183 ? 9.444 11.620 -1.574 1.00 97.81 183 LEU A C 1
ATOM 1364 O O . LEU A 1 183 ? 9.172 10.462 -1.897 1.00 97.81 183 LEU A O 1
ATOM 1368 N N . MET A 1 184 ? 10.676 12.128 -1.611 1.00 96.25 184 MET A N 1
ATOM 1369 C CA . MET A 1 184 ? 11.856 11.330 -1.935 1.00 96.25 184 MET A CA 1
ATOM 1370 C C . MET A 1 184 ? 12.033 10.166 -0.958 1.00 96.25 184 MET A C 1
ATOM 1372 O O . MET A 1 184 ? 11.708 10.277 0.229 1.00 96.25 184 MET A O 1
ATOM 1376 N N . ASP A 1 185 ? 12.603 9.076 -1.452 1.00 97.75 185 ASP A N 1
ATOM 1377 C CA . ASP A 1 185 ? 12.839 7.893 -0.646 1.00 97.75 185 ASP A CA 1
ATOM 1378 C C . ASP A 1 185 ? 13.944 8.115 0.394 1.00 97.75 185 ASP A C 1
ATOM 1380 O O . ASP A 1 185 ? 14.976 8.729 0.103 1.00 97.75 185 ASP A O 1
ATOM 1384 N N . PRO A 1 186 ? 13.766 7.582 1.615 1.00 97.00 186 PRO A N 1
ATOM 1385 C CA . PRO A 1 186 ? 14.740 7.730 2.695 1.00 97.00 186 PRO A CA 1
ATOM 1386 C C . PRO A 1 186 ? 15.977 6.834 2.533 1.00 97.00 186 PRO A C 1
ATOM 1388 O O . PRO A 1 186 ? 17.025 7.126 3.107 1.00 97.00 186 PRO A O 1
ATOM 1391 N N . VAL A 1 187 ? 15.858 5.725 1.797 1.00 97.00 187 VAL A N 1
ATOM 1392 C CA . VAL A 1 187 ? 16.925 4.744 1.556 1.00 97.00 187 VAL A CA 1
ATOM 1393 C C . VAL A 1 187 ? 16.785 4.156 0.154 1.00 97.00 187 VAL A C 1
ATOM 1395 O O . VAL A 1 187 ? 15.715 4.219 -0.444 1.00 97.00 187 VAL A O 1
ATOM 1398 N N . HIS A 1 188 ? 17.853 3.545 -0.359 1.00 94.44 188 HIS A N 1
ATOM 1399 C CA . HIS A 1 188 ? 17.786 2.827 -1.632 1.00 94.44 188 HIS A CA 1
ATOM 1400 C C . HIS A 1 188 ? 16.886 1.588 -1.523 1.00 94.44 188 HIS A C 1
ATOM 1402 O O . HIS A 1 188 ? 16.925 0.862 -0.528 1.00 94.44 188 HIS A O 1
ATOM 1408 N N . SER A 1 189 ? 16.104 1.352 -2.572 1.00 92.25 189 SER A N 1
ATOM 1409 C CA . SER A 1 189 ? 15.217 0.203 -2.738 1.00 92.25 189 SER A CA 1
ATOM 1410 C C . SER A 1 189 ? 15.979 -1.099 -3.089 1.00 92.25 189 SER A C 1
ATOM 1412 O O . SER A 1 189 ? 17.117 -1.041 -3.572 1.00 92.25 189 SER A O 1
ATOM 1414 N N . PRO A 1 190 ? 15.367 -2.285 -2.882 1.00 94.25 190 PRO A N 1
ATOM 1415 C CA . PRO A 1 190 ? 14.037 -2.482 -2.319 1.00 94.25 190 PRO A CA 1
ATOM 1416 C C . PRO A 1 190 ? 14.018 -2.376 -0.791 1.00 94.25 190 PRO A C 1
ATOM 1418 O O . PRO A 1 190 ? 14.961 -2.779 -0.104 1.00 94.25 190 PRO A O 1
ATOM 1421 N N . TYR A 1 191 ? 12.926 -1.839 -0.254 1.00 97.56 191 TYR A N 1
ATOM 1422 C CA . TYR A 1 191 ? 12.705 -1.745 1.185 1.00 97.56 191 TYR A CA 1
ATOM 1423 C C . TYR A 1 191 ? 11.236 -1.962 1.545 1.00 97.56 191 TYR A C 1
ATOM 1425 O O . TYR A 1 191 ? 10.336 -1.762 0.731 1.00 97.56 191 TYR A O 1
ATOM 1433 N N . ILE A 1 192 ? 10.994 -2.353 2.794 1.00 98.62 192 ILE A N 1
ATOM 1434 C CA . ILE A 1 192 ? 9.667 -2.334 3.412 1.00 98.62 192 ILE A CA 1
ATOM 1435 C C . ILE A 1 192 ? 9.640 -1.295 4.533 1.00 98.62 192 ILE A C 1
ATOM 1437 O O . ILE A 1 192 ? 10.594 -1.172 5.304 1.00 98.62 192 ILE A O 1
ATOM 1441 N N . SER A 1 193 ? 8.559 -0.525 4.619 1.00 98.75 193 SER A N 1
ATOM 1442 C CA . SER A 1 193 ? 8.332 0.421 5.711 1.00 98.75 193 SER A CA 1
ATOM 1443 C C . SER A 1 193 ? 6.846 0.720 5.886 1.00 98.75 193 SER A C 1
ATOM 1445 O O . SER A 1 193 ? 5.995 0.210 5.159 1.00 98.75 193 SER A O 1
ATOM 1447 N N . PHE A 1 194 ? 6.531 1.586 6.841 1.00 98.81 194 PHE A N 1
ATOM 1448 C CA . PHE A 1 194 ? 5.237 2.249 6.896 1.00 98.81 194 PHE A CA 1
ATOM 1449 C C . PHE A 1 194 ? 5.237 3.527 6.052 1.00 98.81 194 PHE A C 1
ATOM 1451 O O . PHE A 1 194 ? 6.287 4.108 5.766 1.00 98.81 194 PHE A O 1
ATOM 1458 N N . PHE A 1 195 ? 4.050 3.992 5.681 1.00 98.81 195 PHE A N 1
ATOM 1459 C CA . PHE A 1 195 ? 3.849 5.290 5.053 1.00 98.81 195 PHE A CA 1
ATOM 1460 C C . PHE A 1 195 ? 2.618 5.994 5.623 1.00 98.81 195 PHE A C 1
ATOM 1462 O O . PHE A 1 195 ? 1.716 5.364 6.181 1.00 98.81 195 PHE A O 1
ATOM 1469 N N . LYS A 1 196 ? 2.571 7.307 5.406 1.00 98.44 196 LYS A N 1
ATOM 1470 C CA . LYS A 1 196 ? 1.342 8.095 5.448 1.00 98.44 196 LYS A CA 1
ATOM 1471 C C . LYS A 1 196 ? 1.338 9.158 4.367 1.00 98.44 196 LYS A C 1
ATOM 1473 O O . LYS A 1 196 ? 2.390 9.674 3.991 1.00 98.44 196 LYS A O 1
ATOM 1478 N N . ASN A 1 197 ? 0.158 9.501 3.892 1.00 98.31 197 ASN A N 1
ATOM 1479 C CA . ASN A 1 197 ? -0.034 10.600 2.974 1.00 98.31 197 ASN A CA 1
ATOM 1480 C C . ASN A 1 197 ? -0.161 11.907 3.752 1.00 98.31 197 ASN A C 1
ATOM 1482 O O . ASN A 1 197 ? -0.908 11.999 4.725 1.00 98.31 197 ASN A O 1
ATOM 1486 N N . ILE A 1 198 ? 0.576 12.921 3.310 1.00 97.19 198 ILE A N 1
ATOM 1487 C CA . ILE A 1 198 ? 0.580 14.252 3.917 1.00 97.19 198 ILE A CA 1
ATOM 1488 C C . ILE A 1 198 ? 0.304 15.310 2.856 1.00 97.19 198 ILE A C 1
ATOM 1490 O O . ILE A 1 198 ? 0.721 15.161 1.705 1.00 97.19 198 ILE A O 1
ATOM 1494 N N . ASP A 1 199 ? -0.338 16.409 3.244 1.00 96.81 199 ASP A N 1
ATOM 1495 C CA . ASP A 1 199 ? -0.322 17.606 2.410 1.00 96.81 199 ASP A CA 1
ATOM 1496 C C . ASP A 1 199 ? 1.078 18.224 2.440 1.00 96.81 199 ASP A C 1
ATOM 1498 O O . ASP A 1 199 ? 1.599 18.619 3.489 1.00 96.81 199 ASP A O 1
ATOM 1502 N N . LYS A 1 200 ? 1.703 18.295 1.265 1.00 94.19 200 LYS A N 1
ATOM 1503 C CA . LYS A 1 200 ? 2.976 18.978 1.070 1.00 94.19 200 LYS A CA 1
ATOM 1504 C C . LYS A 1 200 ? 2.868 19.994 -0.062 1.00 94.19 200 LYS A C 1
ATOM 1506 O O . LYS A 1 200 ? 3.654 19.982 -0.999 1.00 94.19 200 LYS A O 1
ATOM 1511 N N . SER A 1 201 ? 1.932 20.932 0.043 1.00 91.69 201 SER A N 1
ATOM 1512 C CA . SER A 1 201 ? 1.750 22.026 -0.928 1.00 91.69 201 SER A CA 1
ATOM 1513 C C . SER A 1 201 ? 3.039 22.752 -1.359 1.00 91.69 201 SER A C 1
ATOM 1515 O O . SER A 1 201 ? 3.153 23.172 -2.510 1.00 91.69 201 SER A O 1
ATOM 1517 N N . GLY A 1 202 ? 4.052 22.830 -0.488 1.00 91.81 202 GLY A N 1
ATOM 1518 C CA . GLY A 1 202 ? 5.360 23.426 -0.790 1.00 91.81 202 GLY A CA 1
ATOM 1519 C C . GLY A 1 202 ? 6.228 22.702 -1.835 1.00 91.81 202 GLY A C 1
ATOM 1520 O O . GLY A 1 202 ? 7.236 23.270 -2.240 1.00 91.81 202 GLY A O 1
ATOM 1521 N N . ILE A 1 203 ? 5.879 21.484 -2.277 1.00 92.44 203 ILE A N 1
ATOM 1522 C CA . ILE A 1 203 ? 6.610 20.743 -3.333 1.00 92.44 203 ILE A CA 1
ATOM 1523 C C . ILE A 1 203 ? 5.856 20.691 -4.674 1.00 92.44 203 ILE A C 1
ATOM 1525 O O . ILE A 1 203 ? 6.237 19.939 -5.569 1.00 92.44 203 ILE A O 1
ATOM 1529 N N . GLY A 1 204 ? 4.790 21.483 -4.821 1.00 93.12 204 GLY A N 1
ATOM 1530 C CA . GLY A 1 204 ? 3.964 21.518 -6.027 1.00 93.12 204 GLY A CA 1
ATOM 1531 C C . GLY A 1 204 ? 2.822 20.499 -6.022 1.00 93.12 204 GLY A C 1
ATOM 1532 O O . GLY A 1 204 ? 2.442 19.963 -4.981 1.00 93.12 204 GLY A O 1
ATOM 1533 N N . LYS A 1 205 ? 2.239 20.276 -7.203 1.00 95.12 205 LYS A N 1
ATOM 1534 C CA . LYS A 1 205 ? 1.058 19.430 -7.426 1.00 95.12 205 LYS A CA 1
ATOM 1535 C C . LYS A 1 205 ? 1.355 18.322 -8.441 1.00 95.12 205 LYS A C 1
ATOM 1537 O O . LYS A 1 205 ? 2.283 18.471 -9.234 1.00 95.12 205 LYS A O 1
ATOM 1542 N N . SER A 1 206 ? 0.550 17.260 -8.436 1.00 92.69 206 SER A N 1
ATOM 1543 C CA . SER A 1 206 ? 0.576 16.224 -9.480 1.00 92.69 206 SER A CA 1
ATOM 1544 C C . SER A 1 206 ? 0.214 16.779 -10.857 1.00 92.69 206 SER A C 1
ATOM 1546 O O . SER A 1 206 ? -0.497 17.783 -10.974 1.00 92.69 206 SER A O 1
ATOM 1548 N N . ASP A 1 207 ? 0.690 16.089 -11.896 1.00 90.38 207 ASP A N 1
ATOM 1549 C CA . ASP A 1 207 ? 0.438 16.440 -13.294 1.00 90.38 207 ASP A CA 1
ATOM 1550 C C . ASP A 1 207 ? -1.056 16.323 -13.642 1.00 90.38 207 ASP A C 1
ATOM 1552 O O . ASP A 1 207 ? -1.794 15.530 -13.061 1.00 90.38 207 ASP A O 1
ATOM 1556 N N . SER A 1 208 ? -1.512 17.092 -14.628 1.00 91.31 208 SER A N 1
ATOM 1557 C CA . SER A 1 208 ? -2.873 16.998 -15.174 1.00 91.31 208 SER A CA 1
ATOM 1558 C C . SER A 1 208 ? -3.247 15.621 -15.746 1.00 91.31 208 SER A C 1
ATOM 1560 O O . SER A 1 208 ? -4.430 15.315 -15.864 1.00 91.31 208 SER A O 1
ATOM 1562 N N . THR A 1 209 ? -2.252 14.810 -16.109 1.00 87.88 209 THR A N 1
ATOM 1563 C CA . THR A 1 209 ? -2.397 13.451 -16.651 1.00 87.88 209 THR A CA 1
ATOM 1564 C C . THR A 1 209 ? -2.381 12.364 -15.576 1.00 87.88 209 THR A C 1
ATOM 1566 O O . THR A 1 209 ? -2.588 11.190 -15.887 1.00 87.88 209 THR A O 1
ATOM 1569 N N . ASP A 1 210 ? -2.153 12.738 -14.316 1.00 91.50 210 ASP A N 1
ATOM 1570 C CA . ASP A 1 210 ? -2.230 11.816 -13.190 1.00 91.50 210 ASP A CA 1
ATOM 1571 C C . ASP A 1 210 ? -3.690 11.441 -12.882 1.00 91.50 210 ASP A C 1
ATOM 1573 O O . ASP A 1 210 ? -4.631 12.161 -13.217 1.00 91.50 210 ASP A O 1
ATOM 1577 N N . ARG A 1 211 ? -3.891 10.299 -12.210 1.00 92.25 211 ARG A N 1
ATOM 1578 C CA . ARG A 1 211 ? -5.231 9.801 -11.839 1.00 92.25 211 ARG A CA 1
ATOM 1579 C C . ARG A 1 211 ? -5.964 10.750 -10.890 1.00 92.25 211 ARG A C 1
ATOM 1581 O O . ARG A 1 211 ? -7.179 10.900 -10.973 1.00 92.25 211 ARG A O 1
ATOM 1588 N N . ILE A 1 212 ? -5.212 11.394 -10.007 1.00 94.31 212 ILE A N 1
ATOM 1589 C CA . ILE A 1 212 ? -5.642 12.460 -9.113 1.00 94.31 212 ILE A CA 1
ATOM 1590 C C . ILE A 1 212 ? -4.810 13.694 -9.483 1.00 94.31 212 ILE A C 1
ATOM 1592 O O . ILE A 1 212 ? -3.743 13.916 -8.892 1.00 94.31 212 ILE A O 1
ATOM 1596 N N . PRO A 1 213 ? -5.243 14.465 -10.494 1.00 94.31 213 PRO A N 1
ATOM 1597 C CA . PRO A 1 213 ? -4.500 15.620 -10.973 1.00 94.31 213 PRO A CA 1
ATOM 1598 C C . PRO A 1 213 ? -4.578 16.774 -9.970 1.00 94.31 213 PRO A C 1
ATOM 1600 O O . PRO A 1 213 ? -5.534 16.888 -9.202 1.00 94.31 213 PRO A O 1
ATOM 1603 N N . ASN A 1 214 ? -3.593 17.675 -10.006 1.00 94.94 214 ASN A N 1
ATOM 1604 C CA . ASN A 1 214 ? -3.549 18.890 -9.183 1.00 94.94 214 ASN A CA 1
ATOM 1605 C C . ASN A 1 214 ? -3.542 18.663 -7.653 1.00 94.94 214 ASN A C 1
ATOM 1607 O O . ASN A 1 214 ? -3.803 19.604 -6.896 1.00 94.94 214 ASN A O 1
ATOM 1611 N N . SER A 1 215 ? -3.232 17.452 -7.187 1.00 95.81 215 SER A N 1
ATOM 1612 C CA . SER A 1 215 ? -3.167 17.119 -5.762 1.00 95.81 215 SER A CA 1
ATOM 1613 C C . SER A 1 215 ? -1.811 17.490 -5.169 1.00 95.81 215 SER A C 1
ATOM 1615 O O . SER A 1 215 ? -0.776 17.300 -5.803 1.00 95.81 215 SER A O 1
ATOM 1617 N N . THR A 1 216 ? -1.807 17.999 -3.938 1.00 97.19 216 THR A N 1
ATOM 1618 C CA . THR A 1 216 ? -0.596 18.232 -3.128 1.00 97.19 216 THR A CA 1
ATOM 1619 C C . THR A 1 216 ? -0.325 17.089 -2.145 1.00 97.19 216 THR A C 1
ATOM 1621 O O . THR A 1 216 ? 0.730 17.046 -1.503 1.00 97.19 216 THR A O 1
ATOM 1624 N N . ILE A 1 217 ? -1.257 16.139 -2.039 1.00 98.06 217 ILE A N 1
ATOM 1625 C CA . ILE A 1 217 ? -1.201 15.031 -1.091 1.00 98.06 217 ILE A CA 1
ATOM 1626 C C . ILE A 1 217 ? -0.191 13.991 -1.565 1.00 98.06 217 ILE A C 1
ATOM 1628 O O . ILE A 1 217 ? -0.366 13.369 -2.610 1.00 98.06 217 ILE A O 1
ATOM 1632 N N . SER A 1 218 ? 0.861 13.770 -0.790 1.00 97.88 218 SER A N 1
ATOM 1633 C CA . SER A 1 218 ? 1.999 12.949 -1.208 1.00 97.88 218 SER A CA 1
ATOM 1634 C C . SER A 1 218 ? 2.287 11.852 -0.191 1.00 97.88 218 SER A C 1
ATOM 1636 O O . SER A 1 218 ? 2.263 12.112 1.015 1.00 97.88 218 SER A O 1
ATOM 1638 N N . LYS A 1 219 ? 2.601 10.644 -0.675 1.00 98.06 219 LYS A N 1
ATOM 1639 C CA . LYS A 1 219 ? 3.132 9.548 0.146 1.00 98.06 219 LYS A CA 1
ATOM 1640 C C . LYS A 1 219 ? 4.409 10.003 0.847 1.00 98.06 219 LYS A C 1
ATOM 1642 O O . LYS A 1 219 ? 5.301 10.574 0.229 1.00 98.06 219 LYS A O 1
ATOM 1647 N N . SER A 1 220 ? 4.502 9.753 2.144 1.00 98.25 220 SER A N 1
ATOM 1648 C CA . SER A 1 220 ? 5.707 9.949 2.942 1.00 98.25 220 SER A CA 1
ATOM 1649 C C . SER A 1 220 ? 6.008 8.657 3.675 1.00 98.25 220 SER A C 1
ATOM 1651 O O . SER A 1 220 ? 5.174 8.158 4.431 1.00 98.25 220 SER A O 1
ATOM 1653 N N . VAL A 1 221 ? 7.212 8.132 3.480 1.00 98.56 221 VAL A N 1
ATOM 1654 C CA . VAL A 1 221 ? 7.701 6.991 4.254 1.00 98.56 221 VAL A CA 1
ATOM 1655 C C . VAL A 1 221 ? 7.906 7.429 5.702 1.00 98.56 221 VAL A C 1
ATOM 1657 O O . VAL A 1 221 ? 8.387 8.533 5.961 1.00 98.56 221 VAL A O 1
ATOM 1660 N N . ILE A 1 222 ? 7.512 6.575 6.643 1.00 98.31 222 ILE A N 1
ATOM 1661 C CA . ILE A 1 222 ? 7.678 6.788 8.083 1.00 98.31 222 ILE A CA 1
ATOM 1662 C C . ILE A 1 222 ? 8.305 5.551 8.730 1.00 98.31 222 ILE A C 1
ATOM 1664 O O . ILE A 1 222 ? 8.330 4.471 8.136 1.00 98.31 222 ILE A O 1
ATOM 1668 N N . GLY A 1 223 ? 8.792 5.709 9.962 1.00 95.81 223 GLY A N 1
ATOM 1669 C CA . GLY A 1 223 ? 9.525 4.659 10.667 1.00 95.81 223 GLY A CA 1
ATOM 1670 C C . GLY A 1 223 ? 10.935 4.464 10.107 1.00 95.81 223 GLY A C 1
ATOM 1671 O O . GLY A 1 223 ? 11.455 5.325 9.398 1.00 95.81 223 GLY A O 1
ATOM 1672 N N . THR A 1 224 ? 11.551 3.329 10.440 1.00 97.50 224 THR A N 1
ATOM 1673 C CA . THR A 1 224 ? 12.868 2.936 9.921 1.00 97.50 224 THR A CA 1
ATOM 1674 C C . THR A 1 224 ? 12.677 1.914 8.800 1.00 97.50 224 THR A C 1
ATOM 1676 O O . THR A 1 224 ? 12.325 0.768 9.098 1.00 97.50 224 THR A O 1
ATOM 1679 N N . PRO A 1 225 ? 12.906 2.287 7.528 1.00 98.25 225 PRO A N 1
ATOM 1680 C CA . PRO A 1 225 ? 12.811 1.353 6.415 1.00 98.25 225 PRO A CA 1
ATOM 1681 C C . PRO A 1 225 ? 13.784 0.187 6.575 1.00 98.25 225 PRO A C 1
ATOM 1683 O O . PRO A 1 225 ? 14.947 0.373 6.939 1.00 98.25 225 PRO A O 1
ATOM 1686 N N . GLN A 1 226 ? 13.321 -1.015 6.251 1.00 98.50 226 GLN A N 1
ATOM 1687 C CA . GLN A 1 226 ? 14.138 -2.223 6.258 1.00 98.50 226 GLN A CA 1
ATOM 1688 C C . GLN A 1 226 ? 14.461 -2.622 4.822 1.00 98.50 226 GLN A C 1
ATOM 1690 O O . GLN A 1 226 ? 13.599 -3.111 4.091 1.00 98.50 226 GLN A O 1
ATOM 1695 N N . ALA A 1 227 ? 15.707 -2.381 4.416 1.00 97.12 227 ALA A N 1
ATOM 1696 C CA . ALA A 1 227 ? 16.188 -2.705 3.080 1.00 97.12 227 ALA A CA 1
ATOM 1697 C C . ALA A 1 227 ? 16.480 -4.205 2.920 1.00 97.12 227 ALA A C 1
ATOM 1699 O O . ALA A 1 227 ? 16.952 -4.878 3.844 1.00 97.12 227 ALA A O 1
ATOM 1700 N N . PHE A 1 228 ? 16.258 -4.711 1.713 1.00 95.44 228 PHE A N 1
ATOM 1701 C CA . PHE A 1 228 ? 16.600 -6.071 1.300 1.00 95.44 228 PHE A CA 1
ATOM 1702 C C . PHE A 1 228 ? 17.138 -6.070 -0.136 1.00 95.44 228 PHE A C 1
ATOM 1704 O O . PHE A 1 228 ? 17.472 -5.013 -0.668 1.00 95.44 228 PHE A O 1
ATOM 1711 N N . ARG A 1 229 ? 17.356 -7.239 -0.747 1.00 92.94 229 ARG A N 1
ATOM 1712 C CA . ARG A 1 229 ? 18.018 -7.334 -2.056 1.00 92.94 229 ARG A CA 1
ATOM 1713 C C . ARG A 1 229 ? 17.019 -7.673 -3.147 1.00 92.94 229 ARG A C 1
ATOM 1715 O O . ARG A 1 229 ? 16.153 -8.518 -2.964 1.00 92.94 229 ARG A O 1
ATOM 1722 N N . TYR A 1 230 ? 17.233 -7.133 -4.344 1.00 88.56 230 TYR A N 1
ATOM 1723 C CA . TYR A 1 230 ? 16.480 -7.552 -5.531 1.00 88.56 230 TYR A CA 1
ATOM 1724 C C . TYR A 1 230 ? 16.580 -9.057 -5.813 1.00 88.56 230 TYR A C 1
ATOM 1726 O O . TYR A 1 230 ? 15.618 -9.663 -6.276 1.00 88.56 230 TYR A O 1
ATOM 1734 N N . SER A 1 231 ? 17.717 -9.681 -5.484 1.00 89.19 231 SER A N 1
ATOM 1735 C CA . SER A 1 231 ? 17.892 -11.133 -5.597 1.00 89.19 231 SER A CA 1
ATOM 1736 C C . SER A 1 231 ? 16.922 -11.933 -4.729 1.00 89.19 231 SER A C 1
ATOM 1738 O O . SER A 1 231 ? 16.670 -13.096 -5.033 1.00 89.19 231 SER A O 1
ATOM 1740 N N . ASP A 1 232 ? 16.373 -11.331 -3.670 1.00 90.62 232 ASP A N 1
ATOM 1741 C CA . ASP A 1 232 ? 15.439 -12.000 -2.764 1.00 90.62 232 ASP A CA 1
ATOM 1742 C C . ASP A 1 232 ? 14.081 -12.247 -3.445 1.00 90.62 232 ASP A C 1
ATOM 1744 O O . ASP A 1 232 ? 13.382 -13.184 -3.079 1.00 90.62 232 ASP A O 1
ATOM 1748 N N . PHE A 1 233 ? 13.742 -11.504 -4.509 1.00 85.19 233 PHE A N 1
ATOM 1749 C CA . PHE A 1 233 ? 12.575 -11.796 -5.355 1.00 85.19 233 PHE A CA 1
ATOM 1750 C C . PHE A 1 233 ? 12.757 -13.038 -6.241 1.00 85.19 233 PHE A C 1
ATOM 1752 O O . PHE A 1 233 ? 11.815 -13.459 -6.915 1.00 85.19 233 PHE A O 1
ATOM 1759 N N . GLY A 1 234 ? 13.968 -13.606 -6.303 1.00 85.81 234 GLY A N 1
ATOM 1760 C CA . GLY A 1 234 ? 14.263 -14.809 -7.080 1.00 85.81 234 GLY A CA 1
ATOM 1761 C C . GLY A 1 234 ? 13.843 -14.694 -8.540 1.00 85.81 234 GLY A C 1
ATOM 1762 O O . GLY A 1 234 ? 13.208 -15.602 -9.063 1.00 85.81 234 GLY A O 1
ATOM 1763 N N . LYS A 1 235 ? 14.132 -13.554 -9.184 1.00 81.94 235 LYS A N 1
ATOM 1764 C CA . LYS A 1 235 ? 13.753 -13.271 -10.583 1.00 81.94 235 LYS A CA 1
ATOM 1765 C C . LYS A 1 235 ? 12.243 -13.333 -10.864 1.00 81.94 235 LYS A C 1
ATOM 1767 O O . LYS A 1 235 ? 11.842 -13.530 -12.008 1.00 81.94 235 LYS A O 1
ATOM 1772 N N . GLY A 1 236 ? 11.411 -13.138 -9.842 1.00 77.38 236 GLY A N 1
ATOM 1773 C CA . GLY A 1 236 ? 9.959 -13.245 -9.961 1.00 77.38 236 GLY A CA 1
ATOM 1774 C C . GLY A 1 236 ? 9.435 -14.676 -9.898 1.00 77.38 236 GLY A C 1
ATOM 1775 O O . GLY A 1 236 ? 8.297 -14.913 -10.280 1.00 77.38 236 GLY A O 1
ATOM 1776 N N . GLU A 1 237 ? 10.243 -15.629 -9.429 1.00 82.81 237 GLU A N 1
ATOM 1777 C CA . GLU A 1 237 ? 9.832 -17.026 -9.232 1.00 82.81 237 GLU A CA 1
ATOM 1778 C C . GLU A 1 237 ? 9.465 -17.322 -7.769 1.00 82.81 237 GLU A C 1
ATOM 1780 O O . GLU A 1 237 ? 8.891 -18.368 -7.471 1.00 82.81 237 GLU A O 1
ATOM 1785 N N . ILE A 1 238 ? 9.767 -16.398 -6.848 1.00 84.69 238 ILE A N 1
ATOM 1786 C CA . ILE A 1 238 ? 9.555 -16.579 -5.410 1.00 84.69 238 ILE A CA 1
ATOM 1787 C C . ILE A 1 238 ? 8.337 -15.784 -4.946 1.00 84.69 238 ILE A C 1
ATOM 1789 O O . ILE A 1 238 ? 8.165 -14.613 -5.284 1.00 84.69 238 ILE A O 1
ATOM 1793 N N . TRP A 1 239 ? 7.516 -16.439 -4.130 1.00 85.62 239 TRP A N 1
ATOM 1794 C CA . TRP A 1 239 ? 6.489 -15.811 -3.311 1.00 85.62 239 TRP A CA 1
ATOM 1795 C C . TRP A 1 239 ? 7.061 -15.558 -1.918 1.00 85.62 239 TRP A C 1
ATOM 1797 O O . TRP A 1 239 ? 7.462 -16.499 -1.235 1.00 85.62 239 TRP A O 1
ATOM 1807 N N . LEU A 1 240 ? 7.117 -14.295 -1.506 1.00 88.19 240 LEU A N 1
ATOM 1808 C CA . LEU A 1 240 ? 7.619 -13.881 -0.200 1.00 88.19 240 LEU A CA 1
ATOM 1809 C C . LEU A 1 240 ? 6.456 -13.839 0.798 1.00 88.19 240 LEU A C 1
ATOM 1811 O O . LEU A 1 240 ? 5.522 -13.057 0.587 1.00 88.19 240 LEU A O 1
ATOM 1815 N N . PRO A 1 241 ? 6.480 -14.645 1.875 1.00 91.00 241 PRO A N 1
ATOM 1816 C CA . PRO A 1 241 ? 5.459 -14.593 2.913 1.00 91.00 241 PRO A CA 1
ATOM 1817 C C . PRO A 1 241 ? 5.337 -13.191 3.509 1.00 91.00 241 PRO A C 1
ATOM 1819 O O . PRO A 1 241 ? 6.339 -12.584 3.896 1.00 91.00 241 PRO A O 1
ATOM 1822 N N . PHE A 1 242 ? 4.104 -12.700 3.596 1.00 89.38 242 PHE A N 1
ATOM 1823 C CA . PHE A 1 242 ? 3.787 -11.367 4.085 1.00 89.38 242 PHE A CA 1
ATOM 1824 C C . PHE A 1 242 ? 2.566 -11.396 5.004 1.00 89.38 242 PHE A C 1
ATOM 1826 O O . PHE A 1 242 ? 1.587 -12.096 4.734 1.00 89.38 242 PHE A O 1
ATOM 1833 N N . SER A 1 243 ? 2.593 -10.602 6.070 1.00 85.62 243 SER A N 1
ATOM 1834 C CA . SER A 1 243 ? 1.439 -10.424 6.946 1.00 85.62 243 SER A CA 1
ATOM 1835 C C . SER A 1 243 ? 1.347 -9.022 7.529 1.00 85.62 243 SER A C 1
ATOM 1837 O O . SER A 1 243 ? 2.368 -8.382 7.776 1.00 85.62 243 SER A O 1
ATOM 1839 N N . ILE A 1 244 ? 0.123 -8.602 7.840 1.00 90.56 244 ILE A N 1
ATOM 1840 C CA . ILE A 1 244 ? -0.187 -7.424 8.653 1.00 90.56 244 ILE A CA 1
ATOM 1841 C C . ILE A 1 244 ? -1.065 -7.872 9.817 1.00 90.56 244 ILE A C 1
ATOM 1843 O O . ILE A 1 244 ? -2.044 -8.586 9.614 1.00 90.56 244 ILE A O 1
ATOM 1847 N N . SER A 1 245 ? -0.754 -7.431 11.028 1.00 88.69 245 SER A N 1
ATOM 1848 C CA . SER A 1 245 ? -1.654 -7.508 12.177 1.00 88.69 245 SER A CA 1
ATOM 1849 C C . SER A 1 245 ? -1.908 -6.118 12.727 1.00 88.69 245 SER A C 1
ATOM 1851 O O . SER A 1 245 ? -1.022 -5.268 12.701 1.00 88.69 245 SER A O 1
ATOM 1853 N N . TYR A 1 246 ? -3.102 -5.895 13.250 1.00 89.94 246 TYR A N 1
ATOM 1854 C CA . TYR A 1 246 ? -3.497 -4.632 13.845 1.00 89.94 246 TYR A CA 1
ATOM 1855 C C . TYR A 1 246 ? -4.281 -4.864 15.127 1.00 89.94 246 TYR A C 1
ATOM 1857 O O . TYR A 1 246 ? -5.202 -5.684 15.150 1.00 89.94 246 TYR A O 1
ATOM 1865 N N . ASP A 1 247 ? -3.929 -4.122 16.172 1.00 92.12 247 ASP A N 1
ATOM 1866 C CA . ASP A 1 247 ? -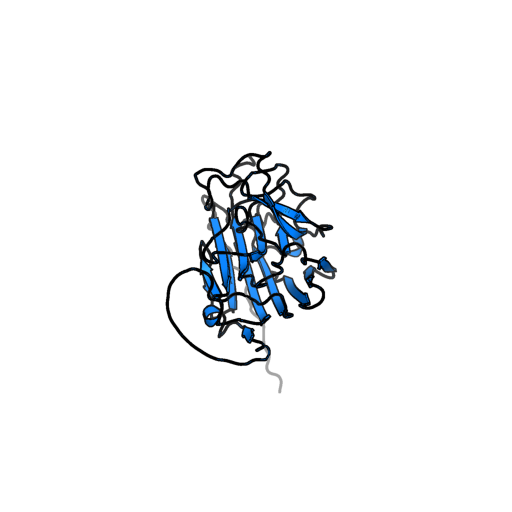4.614 -4.145 17.458 1.00 92.12 247 ASP A CA 1
ATOM 1867 C C . ASP A 1 247 ? -5.595 -2.967 17.566 1.00 92.12 247 ASP A C 1
ATOM 1869 O O . ASP A 1 247 ? -5.207 -1.796 17.591 1.00 92.12 247 ASP A O 1
ATOM 1873 N N . GLY A 1 248 ? -6.889 -3.284 17.653 1.00 87.88 248 GLY A N 1
ATOM 1874 C CA . GLY A 1 248 ? -7.962 -2.294 17.748 1.00 87.88 248 GLY A CA 1
ATOM 1875 C C . GLY A 1 248 ? -7.994 -1.518 19.065 1.00 87.88 248 GLY A C 1
ATOM 1876 O O . GLY A 1 248 ? -8.642 -0.477 19.127 1.00 87.88 248 GLY A O 1
ATOM 1877 N N . ASN A 1 249 ? -7.286 -1.949 20.112 1.00 89.50 249 ASN A N 1
ATOM 1878 C CA . ASN A 1 249 ? -7.147 -1.205 21.363 1.00 89.50 249 ASN A CA 1
ATOM 1879 C C . ASN A 1 249 ? -5.983 -0.217 21.266 1.00 89.50 249 ASN A C 1
ATOM 1881 O O . ASN A 1 249 ? -6.196 0.990 21.411 1.00 89.50 249 ASN A O 1
ATOM 1885 N N . THR A 1 250 ? -4.777 -0.714 20.972 1.00 95.88 250 THR A N 1
ATOM 1886 C CA . THR A 1 250 ? -3.548 0.101 20.973 1.00 95.88 250 THR A CA 1
ATOM 1887 C C . THR A 1 250 ? -3.390 0.944 19.711 1.00 95.88 250 THR A C 1
ATOM 1889 O O . THR A 1 250 ? -2.668 1.939 19.739 1.00 95.88 250 THR A O 1
ATOM 1892 N N . LYS A 1 251 ? -4.104 0.603 18.628 1.00 95.94 251 LYS A N 1
ATOM 1893 C CA . LYS A 1 251 ? -3.954 1.184 17.281 1.00 95.94 251 LYS A CA 1
ATOM 1894 C C . LYS A 1 251 ? -2.587 0.895 16.658 1.00 95.94 251 LYS A C 1
ATOM 1896 O O . LYS A 1 251 ? -2.152 1.605 15.748 1.00 95.94 251 LYS A O 1
ATOM 1901 N N . GLU A 1 252 ? -1.899 -0.127 17.155 1.00 98.00 252 GLU A N 1
ATOM 1902 C CA . GLU A 1 252 ? -0.625 -0.575 16.613 1.00 98.00 252 GLU A CA 1
ATOM 1903 C C . GLU A 1 252 ? -0.848 -1.515 15.435 1.00 98.00 252 GLU A C 1
ATOM 1905 O O . GLU A 1 252 ? -1.642 -2.450 15.501 1.00 98.00 252 GLU A O 1
ATOM 1910 N N . MET A 1 253 ? -0.120 -1.261 14.354 1.00 98.12 253 MET A N 1
ATOM 1911 C CA . MET A 1 253 ? -0.035 -2.126 13.189 1.00 98.12 253 MET A CA 1
ATOM 1912 C C . MET A 1 253 ? 1.368 -2.705 13.106 1.00 98.12 253 MET A C 1
ATOM 1914 O O . MET A 1 253 ? 2.345 -1.964 13.194 1.00 98.12 253 MET A O 1
ATOM 1918 N N . THR A 1 254 ? 1.462 -4.005 12.867 1.00 98.19 254 THR A N 1
ATOM 1919 C CA . THR A 1 254 ? 2.715 -4.728 12.664 1.00 98.19 254 THR A CA 1
ATOM 1920 C C . THR A 1 254 ? 2.707 -5.361 11.286 1.00 98.19 254 THR A C 1
ATOM 1922 O O . THR A 1 254 ? 1.757 -6.064 10.946 1.00 98.19 254 THR A O 1
ATOM 1925 N N . TYR A 1 255 ? 3.763 -5.149 10.502 1.00 98.12 255 TYR A N 1
ATOM 1926 C CA . TYR A 1 255 ? 4.003 -5.944 9.297 1.00 98.12 255 TYR A CA 1
ATOM 1927 C C . TYR A 1 255 ? 5.046 -7.027 9.566 1.00 98.12 255 TYR A C 1
ATOM 1929 O O . TYR A 1 255 ? 5.919 -6.869 10.418 1.00 98.12 255 TYR A O 1
ATOM 1937 N N . SER A 1 256 ? 5.012 -8.095 8.775 1.00 96.06 256 SER A N 1
ATOM 1938 C CA . SER A 1 256 ? 6.098 -9.065 8.662 1.00 96.06 256 SER A CA 1
ATOM 1939 C C . SER A 1 256 ? 6.295 -9.441 7.198 1.00 96.06 256 SER A C 1
ATOM 1941 O O . SER A 1 256 ? 5.324 -9.746 6.510 1.00 96.06 256 SER A O 1
ATOM 1943 N N . LEU A 1 257 ? 7.539 -9.409 6.720 1.00 96.44 257 LEU A N 1
ATOM 1944 C CA . LEU A 1 257 ? 7.940 -9.864 5.390 1.00 96.44 257 LEU A CA 1
ATOM 1945 C C . LEU A 1 257 ? 9.118 -10.828 5.530 1.00 96.44 257 LEU A C 1
ATOM 1947 O O . LEU A 1 257 ? 10.147 -10.475 6.107 1.00 96.44 257 LEU A O 1
ATOM 1951 N N . THR A 1 258 ? 8.985 -12.033 4.984 1.00 94.94 258 THR A N 1
ATOM 1952 C CA . THR A 1 258 ? 10.065 -13.029 4.990 1.00 94.94 258 THR A CA 1
ATOM 1953 C C . THR A 1 258 ? 10.833 -12.984 3.670 1.00 94.94 258 THR A C 1
ATOM 1955 O O . THR A 1 258 ? 10.246 -13.190 2.610 1.00 94.94 258 THR A O 1
ATOM 1958 N N . VAL A 1 259 ? 12.145 -12.732 3.733 1.00 94.12 259 VAL A N 1
ATOM 1959 C CA . VAL A 1 259 ? 13.070 -12.692 2.585 1.00 94.12 259 VAL A CA 1
ATOM 1960 C C . VAL A 1 259 ? 14.278 -13.589 2.852 1.00 94.12 259 VAL A C 1
ATOM 1962 O O . VAL A 1 259 ? 15.110 -13.302 3.715 1.00 94.12 259 VAL A O 1
ATOM 1965 N N . GLY A 1 260 ? 14.372 -14.708 2.126 1.00 90.62 260 GLY A N 1
ATOM 1966 C CA . GLY A 1 260 ? 15.343 -15.762 2.440 1.00 90.62 260 GLY A CA 1
ATOM 1967 C C . GLY A 1 260 ? 15.195 -16.224 3.894 1.00 90.62 260 GLY A C 1
ATOM 1968 O O . GLY A 1 260 ? 14.093 -16.541 4.331 1.00 90.62 260 GLY A O 1
ATOM 1969 N N . ASP A 1 261 ? 16.291 -16.184 4.655 1.00 91.69 261 ASP A N 1
ATOM 1970 C CA . ASP A 1 261 ? 16.316 -16.554 6.080 1.00 91.69 261 ASP A CA 1
ATOM 1971 C C . ASP A 1 261 ? 15.978 -15.387 7.032 1.00 91.69 261 ASP A C 1
ATOM 1973 O O . ASP A 1 261 ? 16.097 -15.515 8.252 1.00 91.69 261 ASP A O 1
ATOM 1977 N N . LYS A 1 262 ? 15.609 -14.214 6.501 1.00 95.38 262 LYS A N 1
ATOM 1978 C CA . LYS A 1 262 ? 15.320 -13.016 7.299 1.00 95.38 262 LYS A CA 1
ATOM 1979 C C . LYS A 1 262 ? 13.824 -12.783 7.418 1.00 95.38 262 LYS A C 1
ATOM 1981 O O . LYS A 1 262 ? 13.086 -12.908 6.445 1.00 95.38 262 LYS A O 1
ATOM 1986 N N . ILE A 1 263 ? 13.414 -12.315 8.592 1.00 97.12 263 ILE A N 1
ATOM 1987 C CA . ILE A 1 263 ? 12.076 -11.784 8.843 1.00 97.12 263 ILE A CA 1
ATOM 1988 C C . ILE A 1 263 ? 12.224 -10.289 9.122 1.00 97.12 263 ILE A C 1
ATOM 1990 O O . ILE A 1 263 ? 12.789 -9.897 10.142 1.00 97.12 263 ILE A O 1
ATOM 1994 N N . LEU A 1 264 ? 11.738 -9.460 8.202 1.00 98.50 264 LEU A N 1
ATOM 1995 C CA . LEU A 1 264 ? 11.669 -8.010 8.360 1.00 98.50 264 LEU A CA 1
ATOM 1996 C C . LEU A 1 264 ? 10.348 -7.674 9.043 1.00 98.50 264 LEU A C 1
ATOM 1998 O O . LEU A 1 264 ? 9.282 -8.013 8.530 1.00 98.50 264 LEU A O 1
ATOM 2002 N N . THR A 1 265 ? 10.406 -7.037 10.207 1.00 98.31 265 THR A N 1
ATOM 2003 C CA . THR A 1 265 ? 9.216 -6.737 11.014 1.00 98.31 265 THR A CA 1
ATOM 2004 C C . THR A 1 265 ? 9.330 -5.379 11.680 1.00 98.31 265 THR A C 1
ATOM 2006 O O . THR A 1 265 ? 10.418 -4.964 12.081 1.00 98.31 265 THR A O 1
ATOM 2009 N N . SER A 1 266 ? 8.221 -4.657 11.761 1.00 98.62 266 SER A N 1
ATOM 2010 C CA . SER A 1 266 ? 8.138 -3.390 12.480 1.00 98.62 266 SER A CA 1
ATOM 2011 C C . SER A 1 266 ? 6.709 -3.150 12.936 1.00 98.62 266 SER A C 1
ATOM 2013 O O . SER A 1 266 ? 5.768 -3.619 12.293 1.00 98.62 266 SER A O 1
ATOM 2015 N N . THR A 1 267 ? 6.565 -2.381 14.012 1.00 98.69 267 THR A N 1
ATOM 2016 C CA . THR A 1 267 ? 5.282 -1.957 14.572 1.00 98.69 267 THR A CA 1
ATOM 2017 C C . THR A 1 267 ? 5.214 -0.436 14.582 1.00 98.69 267 THR A C 1
ATOM 2019 O O . THR A 1 267 ? 6.172 0.219 14.991 1.00 98.69 267 THR A O 1
ATOM 2022 N N . ASN A 1 268 ? 4.085 0.125 14.154 1.00 98.69 268 ASN A N 1
ATOM 2023 C CA . ASN A 1 268 ? 3.813 1.556 14.233 1.00 98.69 268 ASN A CA 1
ATOM 2024 C C . ASN A 1 268 ? 2.416 1.816 14.800 1.00 98.69 268 ASN A C 1
ATOM 2026 O O . ASN A 1 268 ? 1.460 1.113 14.474 1.00 98.69 268 ASN A O 1
ATOM 2030 N N . ASN A 1 269 ? 2.298 2.854 15.625 1.00 98.38 269 ASN A N 1
ATOM 2031 C CA . ASN A 1 269 ? 1.021 3.318 16.148 1.00 98.38 269 ASN A CA 1
ATOM 2032 C C . ASN A 1 269 ? 0.386 4.322 15.172 1.00 98.38 269 ASN A C 1
ATOM 2034 O O . ASN A 1 269 ? 1.007 5.332 14.850 1.00 98.38 269 ASN A O 1
ATOM 2038 N N . PHE A 1 270 ? -0.841 4.050 14.722 1.00 97.88 270 PHE A N 1
ATOM 2039 C CA . PHE A 1 270 ? -1.589 4.897 13.778 1.00 97.88 270 PHE A CA 1
ATOM 2040 C C . PHE A 1 270 ? -2.766 5.634 14.432 1.00 97.88 270 PHE A C 1
ATOM 2042 O O . PHE A 1 270 ? -3.709 6.040 13.756 1.00 97.88 270 PHE A O 1
ATOM 2049 N N . SER A 1 271 ? -2.748 5.810 15.757 1.00 96.94 271 SER A N 1
ATOM 2050 C CA . SER A 1 271 ? -3.821 6.516 16.473 1.00 96.94 271 SER A CA 1
ATOM 2051 C C . SER A 1 271 ? -4.057 7.941 15.965 1.00 96.94 271 SER A C 1
ATOM 2053 O O . SER A 1 271 ? -5.183 8.419 16.039 1.00 96.94 271 SER A O 1
ATOM 2055 N N . THR A 1 272 ? -3.032 8.607 15.422 1.00 96.00 272 THR A N 1
ATOM 2056 C CA . THR A 1 272 ? -3.147 9.962 14.864 1.00 96.00 272 THR A CA 1
ATOM 2057 C C . THR A 1 272 ? -3.763 10.013 13.470 1.00 96.00 272 THR A C 1
ATOM 2059 O O . THR A 1 272 ? -4.275 11.053 13.068 1.00 96.00 272 THR A O 1
ATOM 2062 N N . GLU A 1 273 ? -3.705 8.913 12.724 1.00 95.62 273 GLU A N 1
ATOM 2063 C CA . GLU A 1 273 ? -4.227 8.803 11.363 1.00 95.62 273 GLU A CA 1
ATOM 2064 C C . GLU A 1 273 ? -5.653 8.228 11.330 1.00 95.62 273 GLU A C 1
ATOM 2066 O O . GLU A 1 273 ? -6.337 8.321 10.312 1.00 95.62 273 GLU A O 1
ATOM 2071 N N . ILE A 1 274 ? -6.116 7.642 12.436 1.00 94.12 274 ILE A N 1
ATOM 2072 C CA . ILE A 1 274 ? -7.449 7.047 12.555 1.00 94.12 274 ILE A CA 1
ATOM 2073 C C . ILE A 1 274 ? -8.429 8.083 13.129 1.00 94.12 274 ILE A C 1
ATOM 2075 O O . ILE A 1 274 ? -8.150 8.656 14.186 1.00 94.12 274 ILE A O 1
ATOM 2079 N N . PRO A 1 275 ? -9.595 8.309 12.492 1.00 87.44 275 PRO A N 1
ATOM 2080 C CA . PRO A 1 275 ? -10.628 9.189 13.032 1.00 87.44 275 PRO A CA 1
ATOM 2081 C C . PRO A 1 275 ? -11.067 8.774 14.442 1.00 87.44 275 PRO A C 1
ATOM 2083 O O . PRO A 1 275 ? -11.281 7.595 14.715 1.00 87.44 275 PRO A O 1
ATOM 2086 N N . THR A 1 276 ? -11.223 9.741 15.348 1.00 87.00 276 THR A N 1
ATOM 2087 C CA . THR A 1 276 ? -11.676 9.476 16.726 1.00 87.00 276 THR A CA 1
ATOM 2088 C C . THR A 1 276 ? -13.176 9.204 16.810 1.00 87.00 276 THR A C 1
ATOM 2090 O O . THR A 1 276 ? -13.607 8.393 17.628 1.00 87.00 276 THR A O 1
ATOM 2093 N N . ALA A 1 277 ? -13.964 9.871 15.965 1.00 84.75 277 ALA A N 1
ATOM 2094 C CA . ALA A 1 277 ? -15.373 9.584 15.736 1.00 84.75 277 ALA A CA 1
ATOM 2095 C C . ALA A 1 277 ? -15.500 8.766 14.450 1.00 84.75 277 ALA A C 1
ATOM 2097 O O . ALA A 1 277 ? -14.851 9.106 13.462 1.00 84.75 277 ALA A O 1
ATOM 2098 N N . ASP A 1 278 ? -16.315 7.710 14.481 1.00 83.50 278 ASP A N 1
ATOM 2099 C CA . ASP A 1 278 ? -16.534 6.808 13.347 1.00 83.50 278 ASP A CA 1
ATOM 2100 C C . ASP A 1 278 ? -15.209 6.305 12.737 1.00 83.50 278 ASP A C 1
ATOM 2102 O O . ASP A 1 278 ? -14.863 6.690 11.618 1.00 83.50 278 ASP A O 1
ATOM 2106 N N . PRO A 1 279 ? -14.441 5.465 13.471 1.00 87.62 279 PRO A N 1
ATOM 2107 C CA . PRO A 1 279 ? -13.082 5.047 13.116 1.00 87.62 279 PRO A CA 1
ATOM 2108 C C . PRO A 1 279 ? -13.082 4.032 11.960 1.00 87.62 279 PRO A C 1
ATOM 2110 O O . PRO A 1 279 ? -12.505 2.954 12.063 1.00 87.62 279 PRO A O 1
ATOM 2113 N N . TYR A 1 280 ? -13.7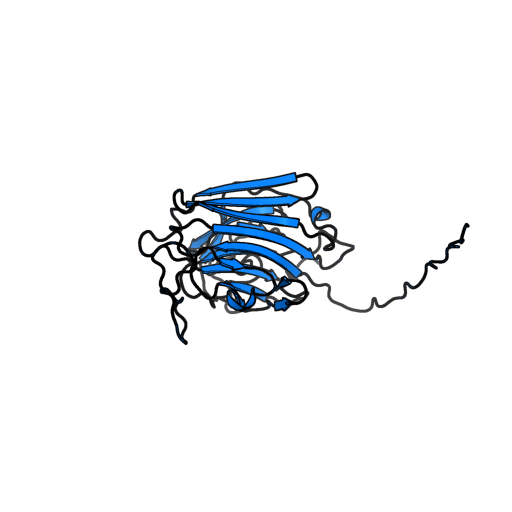67 4.338 10.863 1.00 87.94 280 TYR A N 1
ATOM 2114 C CA . TYR A 1 280 ? -13.959 3.450 9.731 1.00 87.94 280 TYR A CA 1
ATOM 2115 C C . TYR A 1 280 ? -12.991 3.797 8.609 1.00 87.94 280 TYR A C 1
ATOM 2117 O O . TYR A 1 280 ? -12.967 4.925 8.121 1.00 87.94 280 TYR A O 1
ATOM 2125 N N . MET A 1 281 ? -12.213 2.809 8.173 1.00 90.00 281 MET A N 1
ATOM 2126 C CA . MET A 1 281 ? -11.225 2.975 7.107 1.00 90.00 281 MET A CA 1
ATOM 2127 C C . MET A 1 281 ? -11.403 1.887 6.059 1.00 90.00 281 MET A C 1
ATOM 2129 O O . MET A 1 281 ? -11.623 0.719 6.385 1.00 90.00 281 MET A O 1
ATOM 2133 N N . ASN A 1 282 ? -11.274 2.244 4.786 1.00 92.06 282 ASN A N 1
ATOM 2134 C CA . ASN A 1 282 ? -11.261 1.259 3.719 1.00 92.06 282 ASN A CA 1
ATOM 2135 C C . ASN A 1 282 ? -9.866 0.641 3.592 1.00 92.06 282 ASN A C 1
ATOM 2137 O O . ASN A 1 282 ? -8.875 1.367 3.504 1.00 92.06 282 ASN A O 1
ATOM 2141 N N . PHE A 1 283 ? -9.793 -0.687 3.546 1.00 93.31 283 PHE A N 1
ATOM 2142 C CA . PHE A 1 283 ? -8.551 -1.394 3.253 1.00 93.31 283 PHE A CA 1
ATOM 2143 C C . PHE A 1 283 ? -8.390 -1.604 1.747 1.00 93.31 283 PHE A C 1
ATOM 2145 O O . PHE A 1 283 ? -9.312 -2.079 1.079 1.00 93.31 283 PHE A O 1
ATOM 2152 N N . ALA A 1 284 ? -7.205 -1.293 1.227 1.00 94.06 284 ALA A N 1
ATOM 2153 C CA . ALA A 1 284 ? -6.844 -1.495 -0.165 1.00 94.06 284 ALA A CA 1
ATOM 2154 C C . ALA A 1 284 ? -5.416 -2.021 -0.315 1.00 94.06 284 ALA A C 1
ATOM 2156 O O . ALA A 1 284 ? -4.501 -1.638 0.406 1.00 94.06 284 ALA A O 1
ATOM 2157 N N . MET A 1 285 ? -5.228 -2.872 -1.310 1.00 94.69 285 MET A N 1
ATOM 2158 C CA . MET A 1 285 ? -3.936 -3.343 -1.786 1.00 94.69 285 MET A CA 1
ATOM 2159 C C . MET A 1 285 ? -3.716 -2.662 -3.124 1.00 94.69 285 MET A C 1
ATOM 2161 O O . MET A 1 285 ? -4.587 -2.751 -3.988 1.00 94.69 285 MET A O 1
ATOM 2165 N N . ALA A 1 286 ? -2.612 -1.948 -3.289 1.00 94.12 286 ALA A N 1
ATOM 2166 C CA . ALA A 1 286 ? -2.376 -1.135 -4.472 1.00 94.12 286 ALA A CA 1
ATOM 2167 C C . ALA A 1 286 ? -0.971 -1.348 -5.022 1.00 94.12 286 ALA A C 1
ATOM 2169 O O . ALA A 1 286 ? -0.031 -1.621 -4.280 1.00 94.12 286 ALA A O 1
ATOM 2170 N N . GLY A 1 287 ? -0.831 -1.220 -6.333 1.00 91.06 287 GLY A N 1
ATOM 2171 C CA . GLY A 1 287 ? 0.450 -1.200 -7.021 1.00 91.06 287 GLY A CA 1
ATOM 2172 C C . GLY A 1 287 ? 0.455 -0.112 -8.080 1.00 91.06 287 GLY A C 1
ATOM 2173 O O . GLY A 1 287 ? -0.606 0.358 -8.504 1.00 91.06 287 GLY A O 1
ATOM 2174 N N . ALA A 1 288 ? 1.650 0.273 -8.511 1.00 89.00 288 ALA A N 1
ATOM 2175 C CA . ALA A 1 288 ? 1.823 1.149 -9.657 1.00 89.00 288 ALA A CA 1
ATOM 2176 C C . ALA A 1 288 ? 2.991 0.716 -10.536 1.00 89.00 288 ALA A C 1
ATOM 2178 O O . ALA A 1 288 ? 3.947 0.095 -10.064 1.00 89.00 288 ALA A O 1
ATOM 2179 N N . GLY A 1 289 ? 2.880 1.080 -11.809 1.00 78.94 289 GLY A N 1
ATOM 2180 C CA . GLY A 1 289 ? 3.987 1.124 -12.743 1.00 78.94 289 GLY A CA 1
ATOM 2181 C C . GLY A 1 289 ? 4.103 2.513 -13.364 1.00 78.94 289 GLY A C 1
ATOM 2182 O O . GLY A 1 289 ? 3.116 3.121 -13.783 1.00 78.94 289 GLY A O 1
ATOM 2183 N N . ASP A 1 290 ? 5.325 3.006 -13.454 1.00 70.50 290 ASP A N 1
ATOM 2184 C CA . ASP A 1 290 ? 5.737 4.123 -14.283 1.00 70.50 290 ASP A CA 1
ATOM 2185 C C . ASP A 1 290 ? 7.019 3.685 -14.976 1.00 70.50 290 ASP A C 1
ATOM 2187 O O . ASP A 1 290 ? 8.021 3.340 -14.344 1.00 70.50 290 ASP A O 1
ATOM 2191 N N . LEU A 1 291 ? 7.013 3.703 -16.307 1.00 51.78 291 LEU A N 1
ATOM 2192 C CA . LEU A 1 291 ? 8.287 3.795 -16.984 1.00 51.78 291 LEU A CA 1
ATOM 2193 C C . LEU A 1 291 ? 8.818 5.193 -16.690 1.00 51.78 291 LEU A C 1
ATOM 2195 O O . LEU A 1 291 ? 8.477 6.155 -17.383 1.00 51.78 291 LEU A O 1
ATOM 2199 N N . ALA A 1 292 ? 9.758 5.281 -15.752 1.00 39.12 292 ALA A N 1
ATOM 2200 C CA . ALA A 1 292 ? 10.851 6.214 -15.929 1.00 39.12 292 ALA A CA 1
ATOM 2201 C C . ALA A 1 292 ? 11.547 5.845 -17.252 1.00 39.12 292 ALA A C 1
ATOM 2203 O O . ALA A 1 292 ? 12.512 5.083 -17.307 1.00 39.12 292 ALA A O 1
ATOM 2204 N N . ALA A 1 293 ? 11.012 6.356 -18.360 1.00 32.66 293 ALA A N 1
ATOM 2205 C CA . ALA A 1 293 ? 11.727 6.500 -19.608 1.00 32.66 293 ALA A CA 1
ATOM 2206 C C . ALA A 1 293 ? 12.912 7.429 -19.312 1.00 32.66 293 ALA A C 1
ATOM 2208 O O . ALA A 1 293 ? 12.775 8.647 -19.365 1.00 32.66 293 ALA A O 1
ATOM 2209 N N . GLY A 1 294 ? 14.043 6.865 -18.881 1.00 30.95 294 GLY A N 1
ATOM 2210 C CA . GLY A 1 294 ? 15.131 7.696 -18.368 1.00 30.95 294 GLY A CA 1
ATOM 2211 C C . GLY A 1 294 ? 16.307 6.970 -17.724 1.00 30.95 294 GLY A C 1
ATOM 2212 O O . GLY A 1 294 ? 16.807 7.425 -16.707 1.00 30.95 294 GLY A O 1
ATOM 2213 N N . SER A 1 295 ? 16.787 5.874 -18.308 1.00 28.17 295 SER A N 1
ATOM 2214 C CA . SER A 1 295 ? 18.236 5.617 -18.316 1.00 28.17 295 SER A CA 1
ATOM 2215 C C . SER A 1 295 ? 18.643 5.185 -19.721 1.00 28.17 295 SER A C 1
ATOM 2217 O O . SER A 1 295 ? 18.725 3.993 -20.038 1.00 28.17 295 SER A O 1
ATOM 2219 N N . MET A 1 296 ? 18.792 6.196 -20.586 1.00 30.16 296 MET A N 1
ATOM 2220 C CA . MET A 1 296 ? 19.864 6.159 -21.581 1.00 30.16 296 MET A CA 1
ATOM 2221 C C . MET A 1 296 ? 21.196 6.280 -20.847 1.00 30.16 296 MET A C 1
ATOM 2223 O O . MET A 1 296 ? 21.242 7.079 -19.885 1.00 30.16 296 MET A O 1
#

Organism: Lentilactobacillus hilgardii (strain ATCC 8290 / DSM 20176 / CCUG 30140 / JCM 1155 / KCTC 3500 / NBRC 15886 / NCIMB 8040 / NRRL B-1843 / 9) (NCBI:txid1423757)

InterPro domains:
  IPR013320 Concanavalin A-like lectin/glucanase domain superfamily [SSF49899] (71-262)

pLDDT: mean 77.1, std 23.99, range [25.2, 98.81]

Nearest PDB structures (foldseek):
  7yl4-assembly2_B  TM=8.692E-01  e=6.380E-14  Lactococcus lactis subsp. lactis
  7yl6-assembly1_A  TM=8.687E-01  e=3.356E-13  Lactococcus lactis subsp. lactis
  5t7p-assembly1_A  TM=7.341E-01  e=4.891E-08  Pisum sativum
  5t7p-assembly1_B  TM=7.366E-01  e=6.744E-08  Pisum sativum
  1viw-assembly1_B  TM=7.195E-01  e=3.550E-05  Phaseolus vulgaris

Solvent-accessible surface area (backbone atoms only — not comparable to full-atom values): 15650 Å² total; per-residue (Å²): 138,86,87,83,85,79,87,83,85,80,88,82,82,90,76,86,89,88,80,84,83,90,70,31,26,30,38,35,33,38,55,35,59,28,37,38,43,70,41,87,87,47,64,53,80,69,93,86,84,89,83,90,83,91,66,102,59,87,59,75,44,82,38,36,41,91,48,37,75,79,48,35,45,68,39,75,56,25,48,72,41,69,90,76,24,36,36,33,21,25,56,70,48,82,47,81,36,26,6,29,43,26,45,70,40,20,29,47,54,69,47,51,34,38,36,36,32,27,37,32,45,28,32,31,34,71,89,37,58,82,56,45,48,34,25,25,36,28,45,34,38,27,54,72,55,73,83,68,61,16,11,37,25,81,10,24,20,46,4,34,40,64,58,24,30,40,42,33,42,37,35,48,69,45,91,53,68,38,16,7,16,13,52,46,54,94,61,71,49,27,28,40,33,38,32,38,32,41,81,39,62,92,61,42,49,21,52,85,86,40,75,39,45,66,20,27,20,14,32,33,82,40,85,80,68,48,68,57,58,55,72,60,31,48,57,40,76,36,70,31,46,33,35,42,39,35,40,21,84,78,33,35,37,32,46,38,38,40,49,84,97,42,75,52,69,55,75,49,74,44,60,89,69,46,52,89,69,80,35,54,29,29,45,33,39,20,8,11,26,44,71,76,86,75,81,128

Radius of gyration: 20.43 Å; Cα contacts (8 Å, |Δi|>4): 797; chains: 1; bounding box: 49×82×53 Å